Protein AF-A0A5F5PHX5-F1 (afdb_monomer_lite)

pLDDT: mean 81.17, std 20.44, range [27.95, 98.38]

InterPro domains:
  IPR001357 BRCT domain [PS50172] (18-114)
  IPR001726 DNA nucleotidylexotransferase (TdT) / DNA-directed DNA/RNA polymerase mu [PIRSF000817] (4-370)
  IPR001726 DNA nucleotidylexotransferase (TdT) / DNA-directed DNA/RNA polymerase mu [PR00871] (39-55)
  IPR001726 DNA nucleotidylexotransferase (TdT) / DNA-directed DNA/RNA polymerase mu [PR00871] (96-111)
  IPR001726 DNA nucleotidylexotransferase (TdT) / DNA-directed DNA/RNA polymerase mu [PR00871] (152-167)
  IPR001726 DNA nucleotidylexotransferase (TdT) / DNA-directed DNA/RNA polymerase mu [PR00871] (175-187)
  IPR001726 DNA nucleotidylexotransferase (TdT) / DNA-directed DNA/RNA polymerase mu [PR00871] (304-315)
  IPR002054 DNA-directed DNA polymerase X [SM00483] (146-369)
  IPR010996 Crossover junction endonuclease MUS81-like, HHH domain [PF14716] (148-217)
  IPR022312 DNA polymerase family X [PR00869] (292-301)
  IPR022312 DNA polymerase family X [PR00869] (308-321)
  IPR022312 DNA polymerase family X [PR00869] (350-368)
  IPR022312 DNA polymerase family X [PTHR11276] (12-234)
  IPR027249 DNA-directed DNA/RNA polymerase mu [PIRSF501176] (1-370)
  IPR027421 DNA polymerase lambda lyase domain superfamily [G3DSA:1.10.150.110] (133-226)
  IPR027421 DNA polymerase lambda lyase domain superfamily [SSF47802] (133-224)
  IPR029398 DNA polymerase beta, thumb domain [PF14791] (306-369)
  IPR036420 BRCT domain superfamily [G3DSA:3.40.50.10190] (16-120)
  IPR036420 BRCT domain superfamily [SSF52113] (27-117)
  IPR037160 DNA polymerase, thumb domain superfamily [G3DSA:3.30.210.10] (301-370)

Structure (mmCIF, N/CA/C/O backbone):
data_AF-A0A5F5PHX5-F1
#
_entry.id   AF-A0A5F5PHX5-F1
#
loop_
_atom_site.group_PDB
_atom_site.id
_atom_site.type_symbol
_atom_site.label_atom_id
_atom_site.label_alt_id
_atom_site.label_comp_id
_atom_site.label_asym_id
_atom_site.label_entity_id
_atom_site.label_seq_id
_atom_site.pdbx_PDB_ins_code
_atom_site.Cartn_x
_atom_site.Cartn_y
_atom_site.Cartn_z
_atom_site.occupancy
_atom_site.B_iso_or_equiv
_atom_site.auth_seq_id
_atom_site.auth_comp_id
_atom_site.auth_asym_id
_atom_site.auth_atom_id
_atom_site.pdbx_PDB_model_num
ATOM 1 N N . MET A 1 1 ? 40.121 -79.535 -28.440 1.00 42.12 1 MET A N 1
ATOM 2 C CA . MET A 1 1 ? 39.320 -79.899 -29.629 1.00 42.12 1 MET A CA 1
ATOM 3 C C . MET A 1 1 ? 37.910 -79.348 -29.476 1.00 42.12 1 MET A C 1
ATOM 5 O O . MET A 1 1 ? 37.459 -79.239 -28.346 1.00 42.12 1 MET A O 1
ATOM 9 N N . LEU A 1 2 ? 37.266 -79.055 -30.612 1.00 30.52 2 LEU A N 1
ATOM 10 C CA . LEU A 1 2 ? 35.955 -78.417 -30.843 1.00 30.52 2 LEU A CA 1
ATOM 11 C C . LEU A 1 2 ? 35.953 -76.877 -30.977 1.00 30.52 2 LEU A C 1
ATOM 13 O O . LEU A 1 2 ? 36.715 -76.191 -30.300 1.00 30.52 2 LEU A O 1
ATOM 17 N N . PRO A 1 3 ? 35.188 -76.342 -31.955 1.00 33.78 3 PRO A N 1
ATOM 18 C CA . PRO A 1 3 ? 35.715 -75.373 -32.914 1.00 33.78 3 PRO A CA 1
ATOM 19 C C . PRO A 1 3 ? 34.983 -74.022 -32.924 1.00 33.78 3 PRO A C 1
ATOM 21 O O . PRO A 1 3 ? 33.824 -73.889 -32.534 1.00 33.78 3 PRO A O 1
ATOM 24 N N . LYS A 1 4 ? 35.672 -73.009 -33.467 1.00 37.22 4 LYS A N 1
ATOM 25 C CA . LYS A 1 4 ? 35.138 -71.676 -33.782 1.00 37.22 4 LYS A CA 1
ATOM 26 C C . LYS A 1 4 ? 33.958 -71.775 -34.755 1.00 37.22 4 LYS A C 1
ATOM 28 O O . LYS A 1 4 ? 34.126 -72.240 -35.882 1.00 37.22 4 LYS A O 1
ATOM 33 N N . ARG A 1 5 ? 32.791 -71.250 -34.364 1.00 33.22 5 ARG A N 1
ATOM 34 C CA . ARG A 1 5 ? 31.640 -71.065 -35.260 1.00 33.22 5 ARG A CA 1
ATOM 35 C C . ARG A 1 5 ? 31.505 -69.594 -35.664 1.00 33.22 5 ARG A C 1
ATOM 37 O O . ARG A 1 5 ? 31.263 -68.706 -34.854 1.00 33.22 5 ARG A O 1
ATOM 44 N N . ARG A 1 6 ? 31.731 -69.384 -36.959 1.00 32.09 6 ARG A N 1
ATOM 45 C CA . ARG A 1 6 ? 31.671 -68.147 -37.742 1.00 32.09 6 ARG A CA 1
ATOM 46 C C . ARG A 1 6 ? 30.236 -67.604 -37.745 1.00 32.09 6 ARG A C 1
ATOM 48 O O . ARG A 1 6 ? 29.316 -68.324 -38.120 1.00 32.09 6 ARG A O 1
ATOM 55 N N . ARG A 1 7 ? 30.048 -66.346 -37.332 1.00 31.72 7 ARG A N 1
ATOM 56 C CA . ARG A 1 7 ? 28.751 -65.653 -37.383 1.00 31.72 7 ARG A CA 1
ATOM 57 C C . ARG A 1 7 ? 28.445 -65.276 -38.835 1.00 31.72 7 ARG A C 1
ATOM 59 O O . ARG A 1 7 ? 29.175 -64.502 -39.451 1.00 31.72 7 ARG A O 1
ATOM 66 N N . THR A 1 8 ? 27.399 -65.877 -39.380 1.00 30.42 8 THR A N 1
ATOM 67 C CA . THR A 1 8 ? 26.829 -65.616 -40.703 1.00 30.42 8 THR A CA 1
ATOM 68 C C . THR A 1 8 ? 26.157 -64.241 -40.732 1.00 30.42 8 THR A C 1
ATOM 70 O O . THR A 1 8 ? 25.421 -63.882 -39.815 1.00 30.42 8 THR A O 1
ATOM 73 N N . ARG A 1 9 ? 26.427 -63.471 -41.795 1.00 34.34 9 ARG A N 1
ATOM 74 C CA . ARG A 1 9 ? 25.714 -62.234 -42.145 1.00 34.34 9 ARG A CA 1
ATOM 75 C C . ARG A 1 9 ? 24.235 -62.554 -42.370 1.00 34.34 9 ARG A C 1
ATOM 77 O O . ARG A 1 9 ? 23.923 -63.352 -43.248 1.00 34.34 9 ARG A O 1
ATOM 84 N N . VAL A 1 10 ? 23.353 -61.901 -41.620 1.00 32.69 10 VAL A N 1
ATOM 85 C CA . VAL A 1 10 ? 21.929 -61.788 -41.954 1.00 32.69 10 VAL A CA 1
ATOM 86 C C . VAL A 1 10 ? 21.740 -60.434 -42.627 1.00 32.69 10 VAL A C 1
ATOM 88 O O . VAL A 1 10 ? 22.216 -59.417 -42.123 1.00 32.69 10 VAL A O 1
ATOM 91 N N . GLY A 1 11 ? 21.154 -60.472 -43.823 1.00 27.95 11 GLY A N 1
ATOM 92 C CA . GLY A 1 11 ? 20.999 -59.337 -44.719 1.00 27.95 11 GLY A CA 1
ATOM 93 C C . GLY A 1 11 ? 20.036 -58.273 -44.202 1.00 27.95 11 GLY A C 1
ATOM 94 O O . GLY A 1 11 ? 19.133 -58.536 -43.410 1.00 27.95 11 GLY A O 1
ATOM 95 N N . SER A 1 12 ? 20.275 -57.058 -44.685 1.00 34.59 12 SER A N 1
ATOM 96 C CA . SER A 1 12 ? 19.456 -55.870 -44.487 1.00 34.59 12 SER A CA 1
ATOM 97 C C . SER A 1 12 ? 18.009 -56.091 -44.944 1.00 34.59 12 SER A C 1
ATOM 99 O O . SER A 1 12 ? 17.803 -56.497 -46.090 1.00 34.59 12 SER A O 1
ATOM 101 N N . PRO A 1 13 ? 16.997 -55.742 -44.133 1.00 34.84 13 PRO A N 1
ATOM 102 C CA . PRO A 1 13 ? 15.680 -55.415 -44.651 1.00 34.84 13 PRO A CA 1
ATOM 103 C C . PRO A 1 13 ? 15.756 -54.034 -45.306 1.00 34.84 13 PRO A C 1
ATOM 105 O O . PRO A 1 13 ? 16.295 -53.089 -44.726 1.00 34.84 13 PRO A O 1
ATOM 108 N N . GLY A 1 14 ? 15.274 -53.965 -46.545 1.00 28.02 14 GLY A N 1
ATOM 109 C CA . GLY A 1 14 ? 15.340 -52.806 -47.422 1.00 28.02 14 GLY A CA 1
ATOM 110 C C . GLY A 1 14 ? 14.810 -51.518 -46.801 1.00 28.02 14 GLY A C 1
ATOM 111 O O . GLY A 1 14 ? 13.874 -51.513 -46.002 1.00 28.02 14 GLY A O 1
ATOM 112 N N . ALA A 1 15 ? 15.439 -50.419 -47.215 1.00 32.72 15 ALA A N 1
ATOM 113 C CA . ALA A 1 15 ? 15.002 -49.065 -46.943 1.00 32.72 15 ALA A CA 1
ATOM 114 C C . ALA A 1 15 ? 13.547 -48.886 -47.400 1.00 32.72 15 ALA A C 1
ATOM 116 O O . ALA A 1 15 ? 13.258 -48.842 -48.596 1.00 32.72 15 ALA A O 1
ATOM 117 N N . ALA A 1 16 ? 12.634 -48.785 -46.436 1.00 30.30 16 ALA A N 1
ATOM 118 C CA . ALA A 1 16 ? 11.324 -48.214 -46.682 1.00 30.30 16 ALA A CA 1
ATOM 119 C C . ALA A 1 16 ? 11.521 -46.728 -47.008 1.00 30.30 16 ALA A C 1
ATOM 121 O O . ALA A 1 16 ? 12.178 -46.005 -46.255 1.00 30.30 16 ALA A O 1
ATOM 122 N N . ALA A 1 17 ? 10.988 -46.294 -48.149 1.00 32.41 17 ALA A N 1
ATOM 123 C CA . ALA A 1 17 ? 10.951 -44.891 -48.541 1.00 32.41 17 ALA A CA 1
ATOM 124 C C . ALA A 1 17 ? 10.352 -44.040 -47.401 1.00 32.41 17 ALA A C 1
ATOM 126 O O . ALA A 1 17 ? 9.389 -44.481 -46.765 1.00 32.41 17 ALA A O 1
ATOM 127 N N . PRO A 1 18 ? 10.896 -42.844 -47.109 1.00 38.69 18 PRO A N 1
ATOM 128 C CA . PRO A 1 18 ? 10.406 -42.031 -46.008 1.00 38.69 18 PRO A CA 1
ATOM 129 C C . PRO A 1 18 ? 8.974 -41.588 -46.319 1.00 38.69 18 PRO A C 1
ATOM 131 O O . PRO A 1 18 ? 8.733 -40.835 -47.262 1.00 38.69 18 PRO A O 1
ATOM 134 N N . SER A 1 19 ? 8.017 -42.076 -45.527 1.00 44.59 19 SER A N 1
ATOM 135 C CA . SER A 1 19 ? 6.652 -41.556 -45.520 1.00 44.59 19 SER A CA 1
ATOM 136 C C . SER A 1 19 ? 6.725 -40.043 -45.335 1.00 44.59 19 SER A C 1
ATOM 138 O O . SER A 1 19 ? 7.364 -39.585 -44.383 1.00 44.59 19 SER A O 1
ATOM 140 N N . ALA A 1 20 ? 6.107 -39.281 -46.238 1.00 50.78 20 ALA A N 1
ATOM 141 C CA . ALA A 1 20 ? 6.042 -37.828 -46.148 1.00 50.78 20 ALA A CA 1
ATOM 142 C C . ALA A 1 20 ? 5.651 -37.418 -44.718 1.00 50.78 20 ALA A C 1
ATOM 144 O O . ALA A 1 20 ? 4.630 -37.872 -44.197 1.00 50.78 20 ALA A O 1
ATOM 145 N N . ALA A 1 21 ? 6.507 -36.634 -44.055 1.00 59.66 21 ALA A N 1
ATOM 146 C CA . ALA A 1 21 ? 6.277 -36.229 -42.676 1.00 59.66 21 ALA A CA 1
ATOM 147 C C . ALA A 1 21 ? 4.917 -35.533 -42.570 1.00 59.66 21 ALA A C 1
ATOM 149 O O . ALA A 1 21 ? 4.608 -34.630 -43.349 1.00 59.66 21 ALA A O 1
ATOM 150 N N . ARG A 1 22 ? 4.112 -35.942 -41.587 1.00 73.44 22 ARG A N 1
ATOM 151 C CA . ARG A 1 22 ? 2.728 -35.479 -41.417 1.00 73.44 22 ARG A CA 1
ATOM 152 C C . ARG A 1 22 ? 2.651 -33.984 -41.067 1.00 73.44 22 ARG A C 1
ATOM 154 O O . ARG A 1 22 ? 1.596 -33.375 -41.208 1.00 73.44 22 ARG A O 1
ATOM 161 N N . PHE A 1 23 ? 3.776 -33.397 -40.649 1.00 81.75 23 PHE A N 1
ATOM 162 C CA . PHE A 1 23 ? 3.914 -32.004 -40.226 1.00 81.75 23 PHE A CA 1
ATOM 163 C C . PHE A 1 23 ? 5.114 -31.336 -40.933 1.00 81.75 23 PHE A C 1
ATOM 165 O O . PHE A 1 23 ? 6.205 -31.275 -40.366 1.00 81.75 23 PHE A O 1
ATOM 172 N N . PRO A 1 24 ? 4.959 -30.837 -42.175 1.00 71.62 24 PRO A N 1
ATOM 173 C CA . PRO A 1 24 ? 6.076 -30.302 -42.964 1.00 71.62 24 PRO A CA 1
ATOM 174 C C . PRO A 1 24 ? 6.690 -29.018 -42.381 1.00 71.62 24 PRO A C 1
ATOM 176 O O . PRO A 1 24 ? 7.855 -28.736 -42.644 1.00 71.62 24 PRO A O 1
ATOM 179 N N . GLY A 1 25 ? 5.941 -28.271 -41.561 1.00 77.81 25 GLY A N 1
ATOM 180 C CA . GLY A 1 25 ? 6.412 -27.053 -40.889 1.00 77.81 25 GLY A CA 1
ATOM 181 C C . GLY A 1 25 ? 7.208 -27.281 -39.597 1.00 77.81 25 GLY A C 1
ATOM 182 O O . GLY A 1 25 ? 7.622 -26.309 -38.975 1.00 77.81 25 GLY A O 1
ATOM 183 N N . VAL A 1 26 ? 7.405 -28.536 -39.168 1.00 84.88 26 VAL A N 1
ATOM 184 C CA . VAL A 1 26 ? 8.097 -28.868 -37.912 1.00 84.88 26 VAL A CA 1
ATOM 185 C C . VAL A 1 26 ? 9.157 -29.937 -38.160 1.00 84.88 26 VAL A C 1
ATOM 187 O O . VAL A 1 26 ? 8.867 -31.125 -38.289 1.00 84.88 26 VAL A O 1
ATOM 190 N N . ALA A 1 27 ? 10.409 -29.497 -38.190 1.00 88.75 27 ALA A N 1
ATOM 191 C CA . ALA A 1 27 ? 11.599 -30.339 -38.195 1.00 88.75 27 ALA A CA 1
ATOM 192 C C . ALA A 1 27 ? 12.327 -30.236 -36.847 1.00 88.75 27 ALA A C 1
ATOM 194 O O . ALA A 1 27 ? 12.819 -29.161 -36.481 1.00 88.75 27 ALA A O 1
ATOM 195 N N . ILE A 1 28 ? 12.370 -31.358 -36.126 1.00 91.38 28 ILE A N 1
ATOM 196 C CA . ILE A 1 28 ? 12.909 -31.469 -34.769 1.00 91.38 28 ILE A CA 1
ATOM 197 C C . ILE A 1 28 ? 14.362 -31.938 -34.823 1.00 91.38 28 ILE A C 1
ATOM 199 O O . ILE A 1 28 ? 14.676 -32.934 -35.473 1.00 91.38 28 ILE A O 1
ATOM 203 N N . TYR A 1 29 ? 15.233 -31.278 -34.070 1.00 91.00 29 TYR A N 1
ATOM 204 C CA . TYR A 1 29 ? 16.565 -31.769 -33.744 1.00 91.00 29 TYR A CA 1
ATOM 205 C C . TYR A 1 29 ? 16.671 -32.004 -32.234 1.00 91.00 29 TYR A C 1
ATOM 207 O O . TYR A 1 29 ? 16.453 -31.092 -31.438 1.00 91.00 29 TYR A O 1
ATOM 215 N N . LEU A 1 30 ? 17.005 -33.232 -31.837 1.00 89.69 30 LEU A N 1
ATOM 216 C CA . LEU A 1 30 ? 17.197 -33.614 -30.435 1.00 89.69 30 LEU A CA 1
ATOM 217 C C . LEU A 1 30 ? 18.668 -33.421 -30.054 1.00 89.69 30 LEU A C 1
ATOM 219 O O . LEU A 1 30 ? 19.534 -34.182 -30.500 1.00 89.69 30 LEU A O 1
ATOM 223 N N . ALA A 1 31 ? 18.959 -32.400 -29.248 1.00 85.00 31 ALA A N 1
ATOM 224 C CA . ALA A 1 31 ? 20.324 -32.081 -28.855 1.00 85.00 31 ALA A CA 1
ATOM 225 C C . ALA A 1 31 ? 20.830 -33.053 -27.773 1.00 85.00 31 ALA A C 1
ATOM 227 O O . ALA A 1 31 ? 20.195 -33.271 -26.744 1.00 85.00 31 ALA A O 1
ATOM 228 N N . GLU A 1 32 ? 22.024 -33.611 -27.985 1.00 77.31 32 GLU A N 1
ATOM 229 C CA . GLU A 1 32 ? 22.631 -34.600 -27.087 1.00 77.31 32 GLU A CA 1
ATOM 230 C C . GLU A 1 32 ? 23.384 -34.101 -25.824 1.00 77.31 32 GLU A C 1
ATOM 232 O O . GLU A 1 32 ? 23.849 -34.996 -25.118 1.00 77.31 32 GLU A O 1
ATOM 237 N N . PRO A 1 33 ? 23.539 -32.799 -25.461 1.00 66.62 33 PRO A N 1
ATOM 238 C CA . PRO A 1 33 ? 24.447 -32.395 -24.372 1.00 66.62 33 PRO A CA 1
ATOM 239 C C . PRO A 1 33 ? 24.282 -33.175 -23.059 1.00 66.62 33 PRO A C 1
ATOM 241 O O . PRO A 1 33 ? 25.279 -33.510 -22.425 1.00 66.62 33 PRO A O 1
ATOM 244 N N . ARG A 1 34 ? 23.036 -33.499 -22.679 1.00 70.50 34 ARG A N 1
ATOM 245 C CA . ARG A 1 34 ? 22.700 -34.261 -21.459 1.00 70.50 34 ARG A CA 1
ATOM 246 C C . ARG A 1 34 ? 21.708 -35.418 -21.681 1.00 70.50 34 ARG A C 1
ATOM 248 O O . ARG A 1 34 ? 21.492 -36.220 -20.782 1.00 70.50 34 ARG A O 1
ATOM 255 N N . MET A 1 35 ? 21.159 -35.558 -22.893 1.00 77.19 35 MET A N 1
ATOM 256 C CA . MET A 1 35 ? 20.148 -36.568 -23.248 1.00 77.19 35 MET A CA 1
ATOM 257 C C . MET A 1 35 ? 20.749 -37.977 -23.432 1.00 77.19 35 MET A C 1
ATOM 259 O O . MET A 1 35 ? 20.136 -38.972 -23.060 1.00 77.19 35 MET A O 1
ATOM 263 N N . GLY A 1 36 ? 21.969 -38.095 -23.973 1.00 78.69 36 GLY A N 1
ATOM 264 C CA . GLY A 1 36 ? 22.629 -39.385 -24.232 1.00 78.69 36 GLY A CA 1
ATOM 265 C C . GLY A 1 36 ? 22.048 -40.184 -25.419 1.00 78.69 36 GLY A C 1
ATOM 266 O O . GLY A 1 36 ? 20.862 -40.114 -25.746 1.00 78.69 36 GLY A O 1
ATOM 267 N N . ARG A 1 37 ? 22.892 -40.993 -26.085 1.00 82.50 37 ARG A N 1
ATOM 268 C CA . ARG A 1 37 ? 22.560 -41.666 -27.366 1.00 82.50 37 ARG A CA 1
ATOM 269 C C . ARG A 1 37 ? 21.350 -42.603 -27.290 1.00 82.50 37 ARG A C 1
ATOM 271 O O . ARG A 1 37 ? 20.527 -42.619 -28.203 1.00 82.50 37 ARG A O 1
ATOM 278 N N . SER A 1 38 ? 21.230 -43.381 -26.212 1.00 86.56 38 SER A N 1
ATOM 279 C CA . SER A 1 38 ? 20.128 -44.338 -26.031 1.00 86.56 38 SER A CA 1
ATOM 280 C C . SER A 1 38 ? 18.774 -43.636 -25.916 1.00 86.56 38 SER A C 1
ATOM 282 O O . SER A 1 38 ? 17.798 -44.072 -26.530 1.00 86.56 38 SER A O 1
ATOM 284 N N . ARG A 1 39 ? 18.720 -42.525 -25.170 1.00 88.31 39 ARG A N 1
ATOM 285 C CA . ARG A 1 39 ? 17.501 -41.734 -24.990 1.00 88.31 39 ARG A CA 1
ATOM 286 C C . ARG A 1 39 ? 17.146 -40.963 -26.252 1.00 88.31 39 ARG A C 1
ATOM 288 O O . ARG A 1 39 ? 15.987 -41.012 -26.652 1.00 88.31 39 ARG A O 1
ATOM 295 N N . ARG A 1 40 ? 18.128 -40.366 -26.943 1.00 89.12 40 ARG A N 1
ATOM 296 C CA . ARG A 1 40 ? 17.891 -39.755 -28.260 1.00 89.12 40 ARG A CA 1
ATOM 297 C C . ARG A 1 40 ? 17.267 -40.763 -29.222 1.00 89.12 40 ARG A C 1
ATOM 299 O O . ARG A 1 40 ? 16.225 -40.481 -29.794 1.00 89.12 40 ARG A O 1
ATOM 306 N N . ALA A 1 41 ? 17.833 -41.966 -29.336 1.00 88.00 41 ALA A N 1
ATOM 307 C CA . ALA A 1 41 ? 17.296 -42.998 -30.224 1.00 88.00 41 ALA A CA 1
ATOM 308 C C . ALA A 1 41 ? 15.858 -43.417 -29.863 1.00 88.00 41 ALA A C 1
ATOM 310 O O . ALA A 1 41 ? 15.054 -43.695 -30.754 1.00 88.00 41 ALA A O 1
ATOM 311 N N . PHE A 1 42 ? 15.521 -43.467 -28.571 1.00 91.38 42 PHE A N 1
ATOM 312 C CA . PHE A 1 42 ? 14.153 -43.725 -28.118 1.00 91.38 42 PHE A CA 1
ATOM 313 C C . PHE A 1 42 ? 13.192 -42.602 -28.533 1.00 91.38 42 PHE A C 1
ATOM 315 O O . PHE A 1 42 ? 12.168 -42.884 -29.155 1.00 91.38 42 PHE A O 1
ATOM 322 N N . LEU A 1 43 ? 13.541 -41.345 -28.247 1.00 91.88 43 LEU A N 1
ATOM 323 C CA . LEU A 1 43 ? 12.718 -40.179 -28.574 1.00 91.88 43 LEU A CA 1
ATOM 324 C C . LEU A 1 43 ? 12.561 -40.005 -30.092 1.00 91.88 43 LEU A C 1
ATOM 326 O O . LEU A 1 43 ? 11.455 -39.758 -30.563 1.00 91.88 43 LEU A O 1
ATOM 330 N N . THR A 1 44 ? 13.621 -40.237 -30.872 1.00 91.50 44 THR A N 1
ATOM 331 C CA . THR A 1 44 ? 13.558 -40.247 -32.339 1.00 91.50 44 THR A CA 1
ATOM 332 C C . THR A 1 44 ? 12.550 -41.280 -32.840 1.00 91.50 44 THR A C 1
ATOM 334 O O . THR A 1 44 ? 11.674 -40.938 -33.630 1.00 91.50 44 THR A O 1
ATOM 337 N N . ARG A 1 45 ? 12.605 -42.531 -32.355 1.00 91.38 45 ARG A N 1
ATOM 338 C CA . ARG A 1 45 ? 11.627 -43.565 -32.745 1.00 91.38 45 ARG A CA 1
ATOM 339 C C . ARG A 1 45 ? 10.199 -43.183 -32.355 1.00 91.38 45 ARG A C 1
ATOM 341 O O . ARG A 1 45 ? 9.284 -43.410 -33.142 1.00 91.38 45 ARG A O 1
ATOM 348 N N . LEU A 1 46 ? 10.014 -42.591 -31.174 1.00 92.31 46 LEU A N 1
ATOM 349 C CA . LEU A 1 46 ? 8.707 -42.133 -30.705 1.00 92.31 46 LEU A CA 1
ATOM 350 C C . LEU A 1 46 ? 8.130 -41.050 -31.629 1.00 92.31 46 LEU A C 1
ATOM 352 O O . LEU A 1 46 ? 7.018 -41.208 -32.129 1.00 92.31 46 LEU A O 1
ATOM 356 N N . ALA A 1 47 ? 8.900 -40.006 -31.926 1.00 89.94 47 ALA A N 1
ATOM 357 C CA . ALA A 1 47 ? 8.485 -38.922 -32.813 1.00 89.94 47 ALA A CA 1
ATOM 358 C C . ALA A 1 47 ? 8.194 -39.404 -34.242 1.00 89.94 47 ALA A C 1
ATOM 360 O O . ALA A 1 47 ? 7.148 -39.066 -34.800 1.00 89.94 47 ALA A O 1
ATOM 361 N N . LEU A 1 48 ? 9.055 -40.261 -34.801 1.00 90.12 48 LEU A N 1
ATOM 362 C CA . LEU A 1 48 ? 8.836 -40.870 -36.116 1.00 90.12 48 LEU A CA 1
ATOM 363 C C . LEU A 1 48 ? 7.547 -41.703 -36.148 1.00 90.12 48 LEU A C 1
ATOM 365 O O . LEU A 1 48 ? 6.764 -41.578 -37.086 1.00 90.12 48 LEU A O 1
ATOM 369 N N . SER A 1 49 ? 7.267 -42.488 -35.099 1.00 88.12 49 SER A N 1
ATOM 370 C CA . SER A 1 49 ? 6.026 -43.278 -35.006 1.00 88.12 49 SER A CA 1
ATOM 371 C C . SER A 1 49 ? 4.756 -42.417 -34.961 1.00 88.12 49 SER A C 1
ATOM 373 O O . SER A 1 49 ? 3.680 -42.873 -35.342 1.00 88.12 49 SER A O 1
ATOM 375 N N . LYS A 1 50 ? 4.881 -41.158 -34.524 1.00 87.50 50 LYS A N 1
ATOM 376 C CA . LYS A 1 50 ? 3.802 -40.163 -34.469 1.00 87.50 50 LYS A CA 1
ATOM 377 C C . LYS A 1 50 ? 3.763 -39.249 -35.704 1.00 87.50 50 LYS A C 1
ATOM 379 O O . LYS A 1 50 ? 2.926 -38.355 -35.769 1.00 87.50 50 LYS A O 1
ATOM 384 N N . GLY A 1 51 ? 4.626 -39.485 -36.696 1.00 84.31 51 GLY A N 1
ATOM 385 C CA . GLY A 1 51 ? 4.644 -38.761 -37.970 1.00 84.31 51 GLY A CA 1
ATOM 386 C C . GLY A 1 51 ? 5.406 -37.431 -37.956 1.00 84.31 51 GLY A C 1
ATOM 387 O O . GLY A 1 51 ? 5.260 -36.647 -38.896 1.00 84.31 51 GLY A O 1
ATOM 388 N N . PHE A 1 52 ? 6.210 -37.164 -36.923 1.00 87.94 52 PHE A N 1
ATOM 389 C CA . PHE A 1 52 ? 7.076 -35.983 -36.856 1.00 87.94 52 PHE A CA 1
ATOM 390 C C . PHE A 1 52 ? 8.356 -36.187 -37.672 1.00 87.94 52 PHE A C 1
ATOM 392 O O . PHE A 1 52 ? 8.899 -37.291 -37.734 1.00 87.94 52 PHE A O 1
ATOM 399 N N . ARG A 1 53 ? 8.883 -35.102 -38.252 1.00 89.19 53 ARG A N 1
ATOM 400 C CA . ARG A 1 53 ? 10.194 -35.095 -38.910 1.00 89.19 53 ARG A CA 1
ATOM 401 C C . ARG A 1 53 ? 11.281 -34.854 -37.866 1.00 89.19 53 ARG A C 1
ATOM 403 O O . ARG A 1 53 ? 11.323 -33.784 -37.262 1.00 89.19 53 ARG A O 1
ATOM 410 N N . VAL A 1 54 ? 12.171 -35.826 -37.678 1.00 89.31 54 VAL A N 1
ATOM 411 C CA . VAL A 1 54 ? 13.349 -35.696 -36.807 1.00 89.31 54 VAL A CA 1
ATOM 412 C C . VAL A 1 54 ? 14.606 -35.738 -37.666 1.00 89.31 54 VAL A C 1
ATOM 414 O O . VAL A 1 54 ? 14.754 -36.637 -38.489 1.00 89.31 54 VAL A O 1
ATOM 417 N N . LEU A 1 55 ? 15.487 -34.756 -37.497 1.00 88.38 55 LEU A N 1
ATOM 418 C CA . LEU A 1 55 ? 16.743 -34.638 -38.233 1.00 88.38 55 LEU A CA 1
ATOM 419 C C . LEU A 1 55 ? 17.900 -35.194 -37.394 1.00 88.38 55 LEU A C 1
ATOM 421 O O . LEU A 1 55 ? 18.064 -34.833 -36.229 1.00 88.38 55 LEU A O 1
ATOM 425 N N . ASP A 1 56 ? 18.724 -36.050 -38.000 1.00 82.69 56 ASP A N 1
ATOM 426 C CA . ASP A 1 56 ? 19.879 -36.666 -37.327 1.00 82.69 56 ASP A CA 1
ATOM 427 C C . ASP A 1 56 ? 21.056 -35.698 -37.144 1.00 82.69 56 ASP A C 1
ATOM 429 O O . ASP A 1 56 ? 21.877 -35.875 -36.236 1.00 82.69 56 ASP A O 1
ATOM 433 N N . ALA A 1 57 ? 21.121 -34.667 -37.991 1.00 83.88 57 ALA A N 1
ATOM 434 C CA . ALA A 1 57 ? 22.130 -33.619 -37.981 1.00 83.88 57 ALA A CA 1
ATOM 435 C C . ALA A 1 57 ? 21.479 -32.234 -37.892 1.00 83.88 57 ALA A C 1
ATOM 437 O O . ALA A 1 57 ? 20.412 -31.985 -38.457 1.00 83.88 57 ALA A O 1
ATOM 438 N N . TYR A 1 58 ? 22.157 -31.321 -37.196 1.00 83.12 58 TYR A N 1
ATOM 439 C CA . TYR A 1 58 ? 21.753 -29.922 -37.136 1.00 83.12 58 TYR A CA 1
ATOM 440 C C . TYR A 1 58 ? 21.977 -29.269 -38.506 1.00 83.12 58 TYR A C 1
ATOM 442 O O . TYR A 1 58 ? 23.099 -29.276 -39.013 1.00 83.12 58 TYR A O 1
ATOM 450 N N . SER A 1 59 ? 20.914 -28.740 -39.105 1.00 82.19 59 SER A N 1
ATOM 451 C CA . SER A 1 59 ? 20.912 -28.163 -40.453 1.00 82.19 59 SER A CA 1
ATOM 452 C C . SER A 1 59 ? 19.953 -26.963 -40.531 1.00 82.19 59 SER A C 1
ATOM 454 O O . SER A 1 59 ? 19.138 -26.793 -39.623 1.00 82.19 59 SER A O 1
ATOM 456 N N . PRO A 1 60 ? 20.002 -26.145 -41.601 1.00 78.62 60 PRO A N 1
ATOM 457 C CA . PRO A 1 60 ? 19.106 -24.993 -41.773 1.00 78.62 60 PRO A CA 1
ATOM 458 C C . PRO A 1 60 ? 17.615 -25.350 -41.845 1.00 78.62 60 PRO A C 1
ATOM 460 O O . PRO A 1 60 ? 16.766 -24.480 -41.695 1.00 78.62 60 PRO A O 1
ATOM 463 N N . GLU A 1 61 ? 17.286 -26.623 -42.072 1.00 80.62 61 GLU A N 1
ATOM 464 C CA . GLU A 1 61 ? 15.907 -27.114 -42.079 1.00 80.62 61 GLU A CA 1
ATOM 465 C C . GLU A 1 61 ? 15.332 -27.289 -40.669 1.00 80.62 61 GLU A C 1
ATOM 467 O O . GLU A 1 61 ? 14.125 -27.465 -40.522 1.00 80.62 61 GLU A O 1
ATOM 472 N N . VAL A 1 62 ? 16.175 -27.282 -39.629 1.00 86.31 62 VAL A N 1
ATOM 473 C CA . VAL A 1 62 ? 15.740 -27.433 -38.238 1.00 86.31 62 VAL A CA 1
ATOM 474 C C . VAL A 1 62 ? 14.917 -26.217 -37.838 1.00 86.31 62 VAL A C 1
ATOM 476 O O . VAL A 1 62 ? 15.360 -25.080 -37.942 1.00 86.31 62 VAL A O 1
ATOM 479 N N . THR A 1 63 ? 13.728 -26.476 -37.304 1.00 86.25 63 THR A N 1
ATOM 480 C CA . THR A 1 63 ? 12.814 -25.434 -36.802 1.00 86.25 63 THR A CA 1
ATOM 481 C C . THR A 1 63 ? 12.714 -25.463 -35.280 1.00 86.25 63 THR A C 1
ATOM 483 O O . THR A 1 63 ? 12.517 -24.424 -34.660 1.00 86.25 63 THR A O 1
ATOM 486 N N . HIS A 1 64 ? 12.865 -26.648 -34.677 1.00 90.00 64 HIS A N 1
ATOM 487 C CA . HIS A 1 64 ? 12.719 -26.882 -33.244 1.00 90.00 64 HIS A CA 1
ATOM 488 C C . HIS A 1 64 ? 13.929 -27.678 -32.756 1.00 90.00 64 HIS A C 1
ATOM 490 O O . HIS A 1 64 ? 14.156 -28.808 -33.191 1.00 90.00 64 HIS A O 1
ATOM 496 N N . VAL A 1 65 ? 14.712 -27.099 -31.853 1.00 90.88 65 VAL A N 1
ATOM 497 C CA . VAL A 1 65 ? 15.785 -27.795 -31.145 1.00 90.88 65 VAL A CA 1
ATOM 498 C C . VAL A 1 65 ? 15.273 -28.123 -29.757 1.00 90.88 65 VAL A C 1
ATOM 500 O O . VAL A 1 65 ? 14.982 -27.222 -28.980 1.00 90.88 65 VAL A O 1
ATOM 503 N N . VAL A 1 66 ? 15.177 -29.409 -29.443 1.00 90.75 66 VAL A N 1
ATOM 504 C CA . VAL A 1 66 ? 14.718 -29.877 -28.136 1.00 90.75 66 VAL A CA 1
ATOM 505 C C . VAL A 1 66 ? 15.923 -30.336 -27.330 1.00 90.75 66 VAL A C 1
ATOM 507 O O . VAL A 1 66 ? 16.697 -31.189 -27.779 1.00 90.75 66 VAL A O 1
ATOM 510 N N . MET A 1 67 ? 16.068 -29.769 -26.139 1.00 90.44 67 MET A N 1
ATOM 511 C CA . MET A 1 67 ? 17.087 -30.130 -25.163 1.00 90.44 67 MET A CA 1
ATOM 512 C C . MET A 1 67 ? 16.422 -30.647 -23.891 1.00 90.44 67 MET A C 1
ATOM 514 O O . MET A 1 67 ? 15.251 -30.396 -23.634 1.00 90.44 67 MET A O 1
ATOM 518 N N . GLU A 1 68 ? 17.169 -31.393 -23.091 1.00 88.44 68 GLU A N 1
ATOM 519 C CA . GLU A 1 68 ? 16.681 -31.950 -21.836 1.00 88.44 68 GLU A CA 1
ATOM 520 C C . GLU A 1 68 ? 17.655 -31.609 -20.716 1.00 88.44 68 GLU A C 1
ATOM 522 O O . GLU A 1 68 ? 18.870 -31.688 -20.919 1.00 88.44 68 GLU A O 1
ATOM 527 N N . GLN A 1 69 ? 17.123 -31.237 -19.544 1.00 81.62 69 GLN A N 1
ATOM 528 C CA . GLN A 1 69 ? 17.917 -30.902 -18.352 1.00 81.62 69 GLN A CA 1
ATOM 529 C C . GLN A 1 69 ? 19.004 -29.848 -18.628 1.00 81.62 69 GLN A C 1
ATOM 531 O O . GLN A 1 69 ? 20.071 -29.869 -18.020 1.00 81.62 69 GLN A O 1
ATOM 536 N N . THR A 1 70 ? 18.757 -28.959 -19.587 1.00 83.06 70 THR A N 1
ATOM 537 C CA . THR A 1 70 ? 19.713 -27.950 -20.048 1.00 83.06 70 THR A CA 1
ATOM 538 C C . THR A 1 70 ? 19.202 -26.583 -19.613 1.00 83.06 70 THR A C 1
ATOM 540 O O . THR A 1 70 ? 18.023 -26.293 -19.811 1.00 83.06 70 THR A O 1
ATOM 543 N N . SER A 1 71 ? 20.054 -25.761 -18.993 1.00 82.12 71 SER A N 1
ATOM 544 C CA . SER A 1 71 ? 19.662 -24.393 -18.628 1.00 82.12 71 SER A CA 1
ATOM 545 C C . SER A 1 71 ? 19.515 -23.520 -19.875 1.00 82.12 71 SER A C 1
ATOM 547 O O . SER A 1 71 ? 20.023 -23.848 -20.952 1.00 82.12 71 SER A O 1
ATOM 549 N N . ALA A 1 72 ? 18.839 -22.382 -19.737 1.00 79.44 72 ALA A N 1
ATOM 550 C CA . ALA A 1 72 ? 18.701 -21.450 -20.844 1.00 79.44 72 ALA A CA 1
ATOM 551 C C . ALA A 1 72 ? 20.054 -20.851 -21.282 1.00 79.44 72 ALA A C 1
ATOM 553 O O . ALA A 1 72 ? 20.280 -20.693 -22.481 1.00 79.44 72 ALA A O 1
ATOM 554 N N . GLU A 1 73 ? 20.993 -20.589 -20.357 1.00 77.81 73 GLU A N 1
ATOM 555 C CA . GLU A 1 73 ? 22.337 -20.118 -20.733 1.00 77.81 73 GLU A CA 1
ATOM 556 C C . GLU A 1 73 ? 23.110 -21.185 -21.523 1.00 77.81 73 GLU A C 1
ATOM 558 O O . GLU A 1 73 ? 23.747 -20.878 -22.533 1.00 77.81 73 GLU A O 1
ATOM 563 N N . GLU A 1 74 ? 23.036 -22.452 -21.091 1.00 81.81 74 GLU A N 1
ATOM 564 C CA . GLU A 1 74 ? 23.679 -23.575 -21.783 1.00 81.81 74 GLU A CA 1
ATOM 565 C C . GLU A 1 74 ? 23.103 -23.767 -23.197 1.00 81.81 74 GLU A C 1
ATOM 567 O O . GLU A 1 74 ? 23.861 -23.994 -24.145 1.00 81.81 74 GLU A O 1
ATOM 572 N N . ALA A 1 75 ? 21.782 -23.634 -23.356 1.00 82.56 75 ALA A N 1
ATOM 573 C CA . ALA A 1 75 ? 21.091 -23.772 -24.637 1.00 82.56 75 ALA A CA 1
ATOM 574 C C . ALA A 1 75 ? 21.464 -22.661 -25.635 1.00 82.56 75 ALA A C 1
ATOM 576 O O . ALA A 1 75 ? 21.719 -22.949 -26.809 1.00 82.56 75 ALA A O 1
ATOM 577 N N . ILE A 1 76 ? 21.559 -21.412 -25.167 1.00 79.69 76 ILE A N 1
ATOM 578 C CA . ILE A 1 76 ? 21.984 -20.267 -25.987 1.00 79.69 76 ILE A CA 1
ATOM 579 C C . ILE A 1 76 ? 23.451 -20.418 -26.395 1.00 79.69 76 ILE A C 1
ATOM 581 O O . ILE A 1 76 ? 23.761 -20.355 -27.584 1.00 79.69 76 ILE A O 1
ATOM 585 N N . CYS A 1 77 ? 24.351 -20.719 -25.452 1.00 80.12 77 CYS A N 1
ATOM 586 C CA . CYS A 1 77 ? 25.769 -20.925 -25.762 1.00 80.12 77 CYS A CA 1
ATOM 587 C C . CYS A 1 77 ? 25.967 -22.086 -26.757 1.00 80.12 77 CYS A C 1
ATOM 589 O O . CYS A 1 77 ? 26.817 -22.028 -27.652 1.00 80.12 77 CYS A O 1
ATOM 591 N N . TRP A 1 78 ? 25.158 -23.145 -26.638 1.00 84.19 78 TRP A N 1
ATOM 592 C CA . TRP A 1 78 ? 25.135 -24.245 -27.600 1.00 84.19 78 TRP A CA 1
ATOM 593 C C . TRP A 1 78 ? 24.716 -23.778 -29.001 1.00 84.19 78 TRP A C 1
ATOM 595 O O . TRP A 1 78 ? 25.348 -24.176 -29.985 1.00 84.19 78 TRP A O 1
ATOM 605 N N . GLN A 1 79 ? 23.690 -22.928 -29.101 1.00 82.56 79 GLN A N 1
ATOM 606 C CA . GLN A 1 79 ? 23.207 -22.386 -30.371 1.00 82.56 79 GLN A CA 1
ATOM 607 C C . GLN A 1 79 ? 24.240 -21.451 -31.010 1.00 82.56 79 GLN A C 1
ATOM 609 O O . GLN A 1 79 ? 24.567 -21.634 -32.180 1.00 82.56 79 GLN A O 1
ATOM 614 N N . GLU A 1 80 ? 24.824 -20.521 -30.254 1.00 76.69 80 GLU A N 1
ATOM 615 C CA . GLU A 1 80 ? 25.832 -19.566 -30.741 1.00 76.69 80 GLU A CA 1
ATOM 616 C C . GLU A 1 80 ? 27.053 -20.268 -31.352 1.00 76.69 80 GLU A C 1
ATOM 618 O O . GLU A 1 80 ? 27.483 -19.934 -32.459 1.00 76.69 80 GLU A O 1
ATOM 623 N N . ARG A 1 81 ? 27.557 -21.323 -30.696 1.00 77.31 81 ARG A N 1
ATOM 624 C CA . ARG A 1 81 ? 28.679 -22.138 -31.201 1.00 77.31 81 ARG A CA 1
ATOM 625 C C . ARG A 1 81 ? 28.381 -22.839 -32.529 1.00 77.31 81 ARG A C 1
ATOM 627 O O . ARG A 1 81 ? 29.310 -23.187 -33.252 1.00 77.31 81 ARG A O 1
ATOM 634 N N . ARG A 1 82 ? 27.106 -23.101 -32.833 1.00 74.00 82 ARG A N 1
ATOM 635 C CA . ARG A 1 82 ? 26.663 -23.826 -34.038 1.00 74.00 82 ARG A CA 1
ATOM 636 C C . ARG A 1 82 ? 26.178 -22.890 -35.143 1.00 74.00 82 ARG A C 1
ATOM 638 O O . ARG A 1 82 ? 26.316 -23.234 -36.311 1.00 74.00 82 ARG A O 1
ATOM 645 N N . VAL A 1 83 ? 25.632 -21.728 -34.786 1.00 65.44 83 VAL A N 1
ATOM 646 C CA . VAL A 1 83 ? 25.158 -20.692 -35.719 1.00 65.44 83 VAL A CA 1
ATOM 647 C C . VAL A 1 83 ? 26.325 -19.896 -36.309 1.00 65.44 83 VAL A C 1
ATOM 649 O O . VAL A 1 83 ? 26.256 -19.532 -37.478 1.00 65.44 83 VAL A O 1
ATOM 652 N N . ALA A 1 84 ? 27.443 -19.744 -35.586 1.00 57.62 84 ALA A N 1
ATOM 653 C CA . ALA A 1 84 ? 28.677 -19.141 -36.110 1.00 57.62 84 ALA A CA 1
ATOM 654 C C . ALA A 1 84 ? 29.265 -19.858 -37.351 1.00 57.62 84 ALA A C 1
ATOM 656 O O . ALA A 1 84 ? 30.150 -19.320 -38.011 1.00 57.62 84 ALA A O 1
ATOM 657 N N . ALA A 1 85 ? 28.777 -21.060 -37.680 1.00 56.94 85 ALA A N 1
ATOM 658 C CA . ALA A 1 85 ? 29.176 -21.833 -38.854 1.00 56.94 85 ALA A CA 1
ATOM 659 C C . ALA A 1 85 ? 28.292 -21.598 -40.104 1.00 56.94 85 ALA A C 1
ATOM 661 O O . ALA A 1 85 ? 28.554 -22.213 -41.138 1.00 56.94 85 ALA A O 1
ATOM 662 N N . PHE A 1 86 ? 27.255 -20.747 -40.037 1.00 58.19 86 PHE A N 1
ATOM 663 C CA . PHE A 1 86 ? 26.292 -20.523 -41.128 1.00 58.19 86 PHE A CA 1
ATOM 664 C C . PHE A 1 86 ? 26.249 -19.055 -41.608 1.00 58.19 86 PHE A C 1
ATOM 666 O O . PHE A 1 86 ? 26.482 -18.141 -40.817 1.00 58.19 86 PHE A O 1
ATOM 673 N N . PRO A 1 87 ? 25.940 -18.802 -42.898 1.00 54.16 87 PRO A N 1
ATOM 674 C CA . PRO A 1 87 ? 25.866 -17.450 -43.451 1.00 54.16 87 PRO A CA 1
ATOM 675 C C . PRO A 1 87 ? 24.708 -16.618 -42.856 1.00 54.16 87 PRO A C 1
ATOM 677 O O . PRO A 1 87 ? 23.661 -17.173 -42.501 1.00 54.16 87 PRO A O 1
ATOM 680 N N . PRO A 1 88 ? 24.861 -15.282 -42.767 1.00 48.84 88 PRO A N 1
ATOM 681 C CA . PRO A 1 88 ? 23.857 -14.392 -42.184 1.00 48.84 88 PRO A CA 1
ATOM 682 C C . PRO A 1 88 ? 22.588 -14.344 -43.052 1.00 48.84 88 PRO A C 1
ATOM 684 O O . PRO A 1 88 ? 22.650 -13.984 -44.225 1.00 48.84 88 PRO A O 1
ATOM 687 N N . GLY A 1 89 ? 21.435 -14.712 -42.475 1.00 55.03 89 GLY A N 1
ATOM 688 C CA . GLY A 1 89 ? 20.127 -14.675 -43.155 1.00 55.03 89 GLY A CA 1
ATOM 689 C C . GLY A 1 89 ? 19.138 -15.796 -42.801 1.00 55.03 89 GLY A C 1
ATOM 690 O O . GLY A 1 89 ? 18.013 -15.779 -43.291 1.00 55.03 89 GLY A O 1
ATOM 691 N N . CYS A 1 90 ? 19.514 -16.767 -41.960 1.00 54.91 90 CYS A N 1
ATOM 692 C CA . CYS A 1 90 ? 18.638 -17.888 -41.596 1.00 54.91 90 CYS A CA 1
ATOM 693 C C . CYS A 1 90 ? 17.735 -17.574 -40.387 1.00 54.91 90 CYS A C 1
ATOM 695 O O . CYS A 1 90 ? 18.197 -17.076 -39.357 1.00 54.91 90 CYS A O 1
ATOM 697 N N . THR A 1 91 ? 16.454 -17.940 -40.476 1.00 60.06 91 THR A N 1
ATOM 698 C CA . THR A 1 91 ? 15.529 -17.993 -39.332 1.00 60.06 91 THR A CA 1
ATOM 699 C C . THR A 1 91 ? 16.079 -18.918 -38.252 1.00 60.06 91 THR A C 1
ATOM 701 O O . THR A 1 91 ? 16.438 -20.060 -38.533 1.00 60.06 91 THR A O 1
ATOM 704 N N . HIS A 1 92 ? 16.179 -18.421 -37.020 1.00 69.44 92 HIS A N 1
ATOM 705 C CA . HIS A 1 92 ? 16.770 -19.178 -35.919 1.00 69.44 92 HIS A CA 1
ATOM 706 C C . HIS A 1 92 ? 15.769 -20.226 -35.405 1.00 69.44 92 HIS A C 1
ATOM 708 O O . HIS A 1 92 ? 14.600 -19.885 -35.204 1.00 69.44 92 HIS A O 1
ATOM 714 N N . PRO A 1 93 ? 16.187 -21.486 -35.186 1.00 82.06 93 PRO A N 1
ATOM 715 C CA . PRO A 1 93 ? 15.299 -22.504 -34.640 1.00 82.06 93 PRO A CA 1
ATOM 716 C C . PRO A 1 93 ? 14.900 -22.173 -33.201 1.00 82.06 93 PRO A C 1
ATOM 718 O O . PRO A 1 93 ? 15.696 -21.623 -32.436 1.00 82.06 93 PRO A O 1
ATOM 721 N N . ALA A 1 94 ? 13.683 -22.560 -32.819 1.00 85.06 94 ALA A N 1
ATOM 722 C CA . ALA A 1 94 ? 13.201 -22.428 -31.452 1.00 85.06 94 ALA A CA 1
ATOM 723 C C . ALA A 1 94 ? 13.971 -23.382 -30.524 1.00 85.06 94 ALA A C 1
ATOM 725 O O . ALA A 1 94 ? 13.995 -24.591 -30.765 1.00 85.06 94 ALA A O 1
ATOM 726 N N . LEU A 1 95 ? 14.588 -22.839 -29.469 1.00 89.31 95 LEU A N 1
ATOM 727 C CA . LEU A 1 95 ? 15.237 -23.606 -28.404 1.00 89.31 95 LEU A CA 1
ATOM 728 C C . LEU A 1 95 ? 14.207 -23.992 -27.344 1.00 89.31 95 LEU A C 1
ATOM 730 O O . LEU A 1 95 ? 13.659 -23.125 -26.661 1.00 89.31 95 LEU A O 1
ATOM 734 N N . LEU A 1 96 ? 13.945 -25.289 -27.212 1.00 91.00 96 LEU A N 1
ATOM 735 C CA . LEU A 1 96 ? 12.853 -25.814 -26.405 1.00 91.00 96 LEU A CA 1
ATOM 736 C C . LEU A 1 96 ? 13.338 -26.812 -25.364 1.00 91.00 96 LEU A C 1
ATOM 738 O O . LEU A 1 96 ? 14.244 -27.611 -25.613 1.00 91.00 96 LEU A O 1
ATOM 742 N N . ASP A 1 97 ? 12.675 -26.785 -24.216 1.00 91.44 97 ASP A N 1
ATOM 743 C CA . ASP A 1 97 ? 12.780 -27.824 -23.205 1.00 91.44 97 ASP A CA 1
ATOM 744 C C . ASP A 1 97 ? 12.039 -29.097 -23.657 1.00 91.44 97 ASP A C 1
ATOM 746 O O . ASP A 1 97 ? 11.142 -29.073 -24.511 1.00 91.44 97 ASP A O 1
ATOM 750 N N . ILE A 1 98 ? 12.406 -30.232 -23.063 1.00 91.88 98 ILE A N 1
ATOM 751 C CA . ILE A 1 98 ? 11.816 -31.543 -23.339 1.00 91.88 98 ILE A CA 1
ATOM 752 C C . ILE A 1 98 ? 10.303 -31.578 -23.071 1.00 91.88 98 ILE A C 1
ATOM 754 O O . ILE A 1 98 ? 9.598 -32.363 -23.708 1.00 91.88 98 ILE A O 1
ATOM 758 N N . SER A 1 99 ? 9.789 -30.706 -22.198 1.00 90.62 99 SER A N 1
ATOM 759 C CA . SER A 1 99 ? 8.355 -30.530 -21.928 1.00 90.62 99 SER A CA 1
ATOM 760 C C . SER A 1 99 ? 7.528 -30.363 -23.207 1.00 90.62 99 SER A C 1
ATOM 762 O O . SER A 1 99 ? 6.587 -31.132 -23.423 1.00 90.62 99 SER A O 1
ATOM 764 N N . TRP A 1 100 ? 7.931 -29.482 -24.129 1.00 93.94 100 TRP A N 1
ATOM 765 C CA . TRP A 1 100 ? 7.221 -29.291 -25.403 1.00 93.94 100 TRP A CA 1
ATOM 766 C C . TRP A 1 100 ? 7.135 -30.573 -26.230 1.00 93.94 100 TRP A C 1
ATOM 768 O O . TRP A 1 100 ? 6.101 -30.883 -26.832 1.00 93.94 100 TRP A O 1
ATOM 778 N N . PHE A 1 101 ? 8.230 -31.335 -26.260 1.00 92.56 101 PHE A N 1
ATOM 779 C CA . PHE A 1 101 ? 8.278 -32.601 -26.976 1.00 92.56 101 PHE A CA 1
ATOM 780 C C . PHE A 1 101 ? 7.316 -33.601 -26.339 1.00 92.56 101 PHE A C 1
ATOM 782 O O . PHE A 1 101 ? 6.541 -34.238 -27.049 1.00 92.56 101 PHE A O 1
ATOM 789 N N . THR A 1 102 ? 7.312 -33.714 -25.008 1.00 91.75 102 THR A N 1
ATOM 790 C CA . THR A 1 102 ? 6.407 -34.630 -24.302 1.00 91.75 102 THR A CA 1
ATOM 791 C C . THR A 1 102 ? 4.936 -34.280 -24.515 1.00 91.75 102 THR A C 1
ATOM 793 O O . THR A 1 102 ? 4.147 -35.174 -24.822 1.00 91.75 102 THR A O 1
ATOM 796 N N . GLU A 1 103 ? 4.578 -32.995 -24.464 1.00 91.06 103 GLU A N 1
ATOM 797 C CA . GLU A 1 103 ? 3.216 -32.519 -24.721 1.00 91.06 103 GLU A CA 1
ATOM 798 C C . GLU A 1 103 ? 2.793 -32.765 -26.177 1.00 91.06 103 GLU A C 1
ATOM 800 O O . GLU A 1 103 ? 1.702 -33.277 -26.429 1.00 91.06 103 GLU A O 1
ATOM 805 N N . SER A 1 104 ? 3.686 -32.517 -27.141 1.00 90.81 104 SER A N 1
ATOM 806 C CA . SER A 1 104 ? 3.432 -32.792 -28.564 1.00 90.81 104 SER A CA 1
ATOM 807 C C . SER A 1 104 ? 3.253 -34.286 -28.855 1.00 90.81 104 SER A C 1
ATOM 809 O O . SER A 1 104 ? 2.406 -34.675 -29.663 1.00 90.81 104 SER A O 1
ATOM 811 N N . MET A 1 105 ? 4.020 -35.155 -28.186 1.00 94.12 105 MET A N 1
ATOM 812 C CA . MET A 1 105 ? 3.856 -36.607 -28.320 1.00 94.12 105 MET A CA 1
ATOM 813 C C . MET A 1 105 ? 2.548 -37.099 -27.689 1.00 94.12 105 MET A C 1
ATOM 815 O O . MET A 1 105 ? 1.914 -37.998 -28.250 1.00 94.12 105 MET A O 1
ATOM 819 N N . ALA A 1 106 ? 2.140 -36.513 -26.558 1.00 89.62 106 ALA A N 1
ATOM 820 C CA . ALA A 1 106 ? 0.878 -36.819 -25.889 1.00 89.62 106 ALA A CA 1
ATOM 821 C C . ALA A 1 106 ? -0.332 -36.380 -26.730 1.00 89.62 106 ALA A C 1
ATOM 823 O O . ALA A 1 106 ? -1.271 -37.154 -26.902 1.00 89.62 106 ALA A O 1
ATOM 824 N N . ALA A 1 107 ? -0.273 -35.185 -27.325 1.00 87.50 107 ALA A N 1
ATOM 825 C CA . ALA A 1 107 ? -1.309 -34.656 -28.212 1.00 87.50 107 ALA A CA 1
ATOM 826 C C . ALA A 1 107 ? -1.325 -35.319 -29.605 1.00 87.50 107 ALA A C 1
ATOM 828 O O . ALA A 1 107 ? -2.309 -35.211 -30.335 1.00 87.50 107 ALA A O 1
ATOM 829 N N . GLY A 1 108 ? -0.238 -35.989 -30.006 1.00 87.62 108 GLY A N 1
ATOM 830 C CA . GLY A 1 108 ? -0.099 -36.602 -31.332 1.00 87.62 108 GLY A CA 1
ATOM 831 C C . GLY A 1 108 ? 0.041 -35.597 -32.485 1.00 87.62 108 GLY A C 1
ATOM 832 O O . GLY A 1 108 ? -0.083 -35.988 -33.647 1.00 87.62 108 GLY A O 1
ATOM 833 N N . GLN A 1 109 ? 0.289 -34.325 -32.171 1.00 90.25 109 GLN A N 1
ATOM 834 C CA . GLN A 1 109 ? 0.533 -33.225 -33.105 1.00 90.25 109 GLN A CA 1
ATOM 835 C C . GLN A 1 109 ? 1.400 -32.143 -32.431 1.00 90.25 109 GLN A C 1
ATOM 837 O O . GLN A 1 109 ? 1.422 -32.088 -31.200 1.00 90.25 109 GLN A O 1
ATOM 842 N N . PRO A 1 110 ? 2.117 -31.289 -33.187 1.00 89.38 110 PRO A N 1
ATOM 843 C CA . PRO A 1 110 ? 2.906 -30.205 -32.605 1.00 89.38 110 PRO A CA 1
ATOM 844 C C . PRO A 1 110 ? 2.008 -29.219 -31.846 1.00 89.38 110 PRO A C 1
ATOM 846 O O . PRO A 1 110 ? 1.111 -28.622 -32.444 1.00 89.38 110 PRO A O 1
ATOM 849 N N . VAL A 1 111 ? 2.242 -29.040 -30.544 1.00 90.31 111 VAL A N 1
ATOM 850 C CA . VAL A 1 111 ? 1.535 -28.013 -29.762 1.00 90.31 111 VAL A CA 1
ATOM 851 C C . VAL A 1 111 ? 2.159 -26.631 -30.003 1.00 90.31 111 VAL A C 1
ATOM 853 O O . VAL A 1 111 ? 3.358 -26.551 -30.303 1.00 90.31 111 VAL A O 1
ATOM 856 N N . PRO A 1 112 ? 1.394 -25.531 -29.869 1.00 89.06 112 PRO A N 1
ATOM 857 C CA . PRO A 1 112 ? 1.951 -24.185 -29.935 1.00 89.06 112 PRO A CA 1
ATOM 858 C C . PRO A 1 112 ? 3.116 -23.997 -28.953 1.00 89.06 112 PRO A C 1
ATOM 860 O O . PRO A 1 112 ? 3.093 -24.467 -27.813 1.00 89.06 112 PRO A O 1
ATOM 863 N N . VAL A 1 113 ? 4.162 -23.300 -29.394 1.00 86.50 113 VAL A N 1
ATOM 864 C CA . VAL A 1 113 ? 5.303 -22.984 -28.531 1.00 86.50 113 VAL A CA 1
ATOM 865 C C . VAL A 1 113 ? 4.916 -21.842 -27.586 1.00 86.50 113 VAL A C 1
ATOM 867 O O . VAL A 1 113 ? 4.832 -20.689 -28.003 1.00 86.50 113 VAL A O 1
ATOM 870 N N . GLU A 1 114 ? 4.716 -22.166 -26.311 1.00 83.25 114 GLU A N 1
ATOM 871 C CA . GLU A 1 114 ? 4.444 -21.227 -25.219 1.00 83.25 114 GLU A CA 1
ATOM 872 C C . GLU A 1 114 ? 5.735 -20.829 -24.486 1.00 83.25 114 GLU A C 1
ATOM 874 O O . GLU A 1 114 ? 6.762 -21.494 -24.609 1.00 83.25 114 GLU A O 1
ATOM 879 N N . CYS A 1 115 ? 5.688 -19.777 -23.662 1.00 75.75 115 CYS A N 1
ATOM 880 C CA . CYS A 1 115 ? 6.848 -19.319 -22.885 1.00 75.75 115 CYS A CA 1
ATOM 881 C C . CYS A 1 115 ? 7.433 -20.417 -21.982 1.00 75.75 115 CYS A C 1
ATOM 883 O O . CYS A 1 115 ? 8.648 -20.523 -21.868 1.00 75.75 115 CYS A O 1
ATOM 885 N N . ARG A 1 116 ? 6.584 -21.274 -21.396 1.00 81.62 116 ARG A N 1
ATOM 886 C CA . ARG A 1 116 ? 7.013 -22.392 -20.535 1.00 81.62 116 ARG A CA 1
ATOM 887 C C . ARG A 1 116 ? 7.842 -23.454 -21.268 1.00 81.62 116 ARG A C 1
ATOM 889 O O . ARG A 1 116 ? 8.564 -24.208 -20.633 1.00 81.62 116 ARG A O 1
ATOM 896 N N . HIS A 1 117 ? 7.716 -23.516 -22.593 1.00 85.69 117 HIS A N 1
ATOM 897 C CA . HIS A 1 117 ? 8.407 -24.477 -23.448 1.00 85.69 117 HIS A CA 1
ATOM 898 C C . HIS A 1 117 ? 9.798 -24.003 -23.865 1.00 85.69 117 HIS A C 1
ATOM 900 O O . HIS A 1 117 ? 10.588 -24.814 -24.342 1.00 85.69 117 HIS A O 1
ATOM 906 N N . ARG A 1 118 ? 10.095 -22.703 -23.757 1.00 86.31 118 ARG A N 1
ATOM 907 C CA . ARG A 1 118 ? 11.312 -22.115 -24.316 1.00 86.31 118 ARG A CA 1
ATOM 908 C C . ARG A 1 118 ? 12.442 -22.070 -23.300 1.00 86.31 118 ARG A C 1
ATOM 910 O O . ARG A 1 118 ? 12.262 -21.620 -22.174 1.00 86.31 118 ARG A O 1
ATOM 917 N N . LEU A 1 119 ? 13.634 -22.446 -23.752 1.00 81.25 119 LEU A N 1
ATOM 918 C CA . LEU A 1 119 ? 14.882 -22.270 -23.011 1.00 81.25 119 LEU A CA 1
ATOM 919 C C . LEU A 1 119 ? 15.443 -20.865 -23.288 1.00 81.25 119 LEU A C 1
ATOM 921 O O . LEU A 1 119 ? 16.496 -20.714 -23.901 1.00 81.25 119 LEU A O 1
ATOM 925 N N . GLU A 1 120 ? 14.698 -19.831 -22.890 1.00 69.56 120 GLU A N 1
ATOM 926 C CA . GLU A 1 120 ? 15.116 -18.426 -22.991 1.00 69.56 120 GLU A CA 1
ATOM 927 C C . GLU A 1 120 ? 15.656 -17.940 -21.637 1.00 69.56 120 GLU A C 1
ATOM 929 O O . GLU A 1 120 ? 15.009 -18.097 -20.602 1.00 69.56 120 GLU A O 1
ATOM 934 N N . VAL A 1 121 ? 16.851 -17.336 -21.634 1.00 51.72 121 VAL A N 1
ATOM 935 C CA . VAL A 1 121 ? 17.337 -16.580 -20.471 1.00 51.72 121 VAL A CA 1
ATOM 936 C C . VAL A 1 121 ? 16.478 -15.329 -20.402 1.00 51.72 121 VAL A C 1
ATOM 938 O O . VAL A 1 121 ? 16.279 -14.669 -21.425 1.00 51.72 121 VAL A O 1
ATOM 941 N N . ALA A 1 122 ? 15.984 -14.983 -19.213 1.00 40.34 122 ALA A N 1
ATOM 942 C CA . ALA A 1 122 ? 15.377 -13.685 -18.960 1.00 40.34 122 ALA A CA 1
ATOM 943 C C . ALA A 1 122 ? 16.439 -12.585 -19.132 1.00 40.34 122 ALA A C 1
ATOM 945 O O . ALA A 1 122 ? 16.985 -12.054 -18.170 1.00 40.34 122 ALA A O 1
ATOM 946 N N . MET A 1 123 ? 16.758 -12.249 -20.378 1.00 37.78 123 MET A N 1
ATOM 947 C CA . MET A 1 123 ? 17.421 -11.002 -20.696 1.00 37.78 123 MET A CA 1
ATOM 948 C C . MET A 1 123 ? 16.442 -9.881 -20.338 1.00 37.78 123 MET A C 1
ATOM 950 O O . MET A 1 123 ? 15.266 -9.969 -20.720 1.00 37.78 123 MET A O 1
ATOM 954 N N . PRO A 1 124 ? 16.883 -8.812 -19.649 1.00 37.34 124 PRO A N 1
ATOM 955 C CA . PRO A 1 124 ? 16.091 -7.600 -19.555 1.00 37.34 124 PRO A CA 1
ATOM 956 C C . PRO A 1 124 ? 15.814 -7.180 -20.993 1.00 37.34 124 PRO A C 1
ATOM 958 O O . PRO A 1 124 ? 16.737 -6.878 -21.753 1.00 37.34 124 PRO A O 1
ATOM 961 N N . ARG A 1 125 ? 14.551 -7.263 -21.413 1.00 37.84 125 ARG A N 1
ATOM 962 C CA . ARG A 1 125 ? 14.165 -6.900 -22.770 1.00 37.84 125 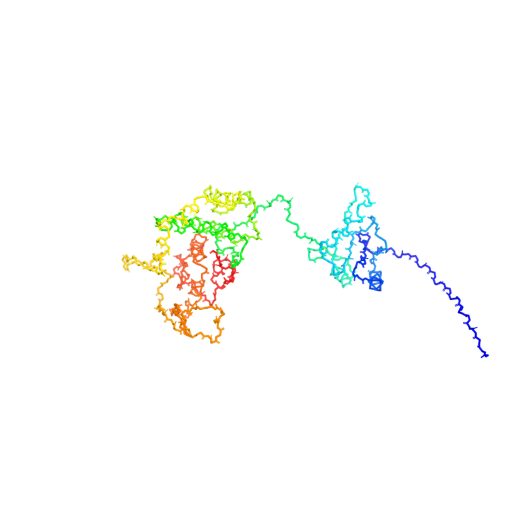ARG A CA 1
ATOM 963 C C . ARG A 1 125 ? 14.608 -5.462 -22.994 1.00 37.84 125 ARG A C 1
ATOM 965 O O . ARG A 1 125 ? 14.018 -4.537 -22.449 1.00 37.84 125 ARG A O 1
ATOM 972 N N . LYS A 1 126 ? 15.597 -5.273 -23.867 1.00 37.22 126 LYS A N 1
ATOM 973 C CA . LYS A 1 126 ? 15.876 -4.001 -24.541 1.00 37.22 126 LYS A CA 1
ATOM 974 C C . LYS A 1 126 ? 14.799 -3.770 -25.613 1.00 37.22 126 LYS A C 1
ATOM 976 O O . LYS A 1 126 ? 15.091 -3.570 -26.783 1.00 37.22 126 LYS A O 1
ATOM 981 N N . GLY A 1 127 ? 13.538 -3.912 -25.219 1.00 32.84 127 GLY A N 1
ATOM 982 C CA . GLY A 1 127 ? 12.390 -3.391 -25.937 1.00 32.84 127 GLY A CA 1
ATOM 983 C C . GLY A 1 127 ? 12.046 -2.065 -25.284 1.00 32.84 127 GLY A C 1
ATOM 984 O O . GLY A 1 127 ? 12.175 -1.935 -24.067 1.00 32.84 127 GLY A O 1
ATOM 985 N N . LEU A 1 128 ? 11.644 -1.078 -26.081 1.00 34.91 128 LEU A N 1
ATOM 986 C CA . LEU A 1 128 ? 11.018 0.133 -25.559 1.00 34.91 128 LEU A CA 1
ATOM 987 C C . LEU A 1 128 ? 9.970 -0.308 -24.516 1.00 34.91 128 LEU A C 1
ATOM 989 O O . LEU A 1 128 ? 9.118 -1.127 -24.876 1.00 34.91 128 LEU A O 1
ATOM 993 N N . PRO A 1 129 ? 10.056 0.112 -23.240 1.00 43.56 129 PRO A N 1
ATOM 994 C CA . PRO A 1 129 ? 9.110 -0.356 -22.245 1.00 43.56 129 PRO A CA 1
ATOM 995 C C . PRO A 1 129 ? 7.734 0.119 -22.697 1.00 43.56 129 PRO A C 1
ATOM 997 O O . PRO A 1 129 ? 7.474 1.320 -22.760 1.00 43.56 129 PRO A O 1
ATOM 1000 N N . SER A 1 130 ? 6.852 -0.820 -23.048 1.00 44.62 130 SER A N 1
ATOM 1001 C CA . SER A 1 130 ? 5.426 -0.526 -23.021 1.00 44.62 130 SER A CA 1
ATOM 1002 C C . SER A 1 130 ? 5.164 0.077 -21.642 1.00 44.62 130 SER A C 1
ATOM 1004 O O . SER A 1 130 ? 5.579 -0.552 -20.659 1.00 44.62 130 SER A O 1
ATOM 1006 N N . PRO A 1 131 ? 4.584 1.285 -21.549 1.00 54.03 131 PRO A N 1
ATOM 1007 C CA . PRO A 1 131 ? 4.428 1.962 -20.273 1.00 54.03 131 PRO A CA 1
ATOM 1008 C C . PRO A 1 131 ? 3.741 0.997 -19.314 1.00 54.03 131 PRO A C 1
ATOM 1010 O O . PRO A 1 131 ? 2.698 0.428 -19.644 1.00 54.03 131 PRO A O 1
ATOM 1013 N N . VAL A 1 132 ? 4.386 0.735 -18.177 1.00 62.41 132 VAL A N 1
ATOM 1014 C CA . VAL A 1 132 ? 3.819 -0.118 -17.137 1.00 62.41 132 VAL A CA 1
ATOM 1015 C C . VAL A 1 132 ? 2.512 0.544 -16.727 1.00 62.41 132 VAL A C 1
ATOM 1017 O O . VAL A 1 132 ? 2.518 1.608 -16.111 1.00 62.41 132 VAL A O 1
ATOM 1020 N N . TRP A 1 133 ? 1.387 -0.044 -17.130 1.00 80.06 133 TRP A N 1
ATOM 1021 C CA . TRP A 1 133 ? 0.091 0.456 -16.707 1.00 80.06 133 TRP A CA 1
ATOM 1022 C C . TRP A 1 133 ? -0.024 0.220 -15.202 1.00 80.06 133 TRP A C 1
ATOM 1024 O O . TRP A 1 133 ? 0.027 -0.919 -14.739 1.00 80.06 133 TRP A O 1
ATOM 1034 N N . MET A 1 134 ? -0.119 1.309 -14.443 1.00 91.94 134 MET A N 1
ATOM 1035 C CA . MET A 1 134 ? -0.124 1.288 -12.987 1.00 91.94 134 MET A CA 1
ATOM 1036 C C . MET A 1 134 ? -1.379 1.993 -12.460 1.00 91.94 134 MET A C 1
ATOM 1038 O O . MET A 1 134 ? -1.537 3.195 -12.694 1.00 91.94 134 MET A O 1
ATOM 1042 N N . PRO A 1 135 ? -2.263 1.291 -11.727 1.00 93.69 135 PRO A N 1
ATOM 1043 C CA . PRO A 1 135 ? -3.419 1.903 -11.085 1.00 93.69 135 PRO A CA 1
ATOM 1044 C C . PRO A 1 135 ? -3.043 2.984 -10.067 1.00 93.69 135 PRO A C 1
ATOM 1046 O O . PRO A 1 135 ? -2.117 2.836 -9.262 1.00 93.69 135 PRO A O 1
ATOM 1049 N N . SER A 1 136 ? -3.835 4.056 -10.033 1.00 94.00 136 SER A N 1
ATOM 1050 C CA . SER A 1 136 ? -3.627 5.180 -9.114 1.00 94.00 136 SER A CA 1
ATOM 1051 C C . SER A 1 136 ? -3.848 4.810 -7.644 1.00 94.00 136 SER A C 1
ATOM 1053 O O . SER A 1 136 ? -3.173 5.365 -6.772 1.00 94.00 136 SER A O 1
ATOM 1055 N N . TYR A 1 137 ? -4.774 3.897 -7.346 1.00 97.06 137 TYR A N 1
ATOM 1056 C CA . TYR A 1 137 ? -5.138 3.523 -5.977 1.00 97.06 137 TYR A CA 1
ATOM 1057 C C . TYR A 1 137 ? -4.367 2.294 -5.492 1.00 97.06 137 TYR A C 1
ATOM 1059 O O . TYR A 1 137 ? -4.216 1.317 -6.222 1.00 97.06 137 TYR A O 1
ATOM 1067 N N . ALA A 1 138 ? -3.918 2.320 -4.232 1.00 97.44 138 ALA A N 1
ATOM 1068 C CA . ALA A 1 138 ? -3.201 1.190 -3.634 1.00 97.44 138 ALA A CA 1
ATOM 1069 C C . ALA A 1 138 ? -4.035 -0.090 -3.561 1.00 97.44 138 ALA A C 1
ATOM 1071 O O . ALA A 1 138 ? -3.507 -1.177 -3.749 1.00 97.44 138 ALA A O 1
ATOM 1072 N N . CYS A 1 139 ? -5.345 0.044 -3.365 1.00 97.25 139 CYS A N 1
ATOM 1073 C CA . CYS A 1 139 ? -6.269 -1.084 -3.321 1.00 97.25 139 CYS A CA 1
ATOM 1074 C C . CYS A 1 139 ? -6.485 -1.795 -4.666 1.00 97.25 139 CYS A C 1
ATOM 1076 O O . CYS A 1 139 ? -7.191 -2.794 -4.710 1.00 97.25 139 CYS A O 1
ATOM 1078 N N . GLN A 1 140 ? -5.899 -1.289 -5.754 1.00 97.44 140 GLN A N 1
ATOM 1079 C CA . GLN A 1 140 ? -5.975 -1.878 -7.093 1.00 97.44 140 GLN A CA 1
ATOM 1080 C C . GLN A 1 140 ? -4.655 -2.527 -7.530 1.00 97.44 140 GLN A C 1
ATOM 1082 O O . GLN A 1 140 ? -4.547 -2.989 -8.662 1.00 97.44 140 GLN A O 1
ATOM 1087 N N . ARG A 1 141 ? -3.631 -2.527 -6.670 1.00 95.62 141 ARG A N 1
ATOM 1088 C CA . ARG A 1 141 ? -2.300 -3.055 -6.981 1.00 95.62 141 ARG A CA 1
ATOM 1089 C C . ARG A 1 141 ? -1.858 -4.060 -5.928 1.00 95.62 141 ARG A C 1
ATOM 1091 O O . ARG A 1 141 ? -2.176 -3.928 -4.752 1.00 95.62 141 ARG A O 1
ATOM 1098 N N . ARG A 1 142 ? -1.108 -5.062 -6.377 1.00 96.75 142 ARG A N 1
ATOM 1099 C CA . ARG A 1 142 ? -0.470 -6.059 -5.518 1.00 96.75 142 ARG A CA 1
ATOM 1100 C C . ARG A 1 142 ? 0.849 -5.487 -5.007 1.00 96.75 142 ARG A C 1
ATOM 1102 O O . ARG A 1 142 ? 1.733 -5.208 -5.814 1.00 96.75 142 ARG A O 1
ATOM 1109 N N . THR A 1 143 ? 0.973 -5.321 -3.694 1.00 97.56 143 THR A N 1
ATOM 1110 C CA . THR A 1 143 ? 2.205 -4.847 -3.058 1.00 97.56 143 THR A CA 1
ATOM 1111 C C . THR A 1 143 ? 2.741 -5.911 -2.096 1.00 97.56 143 THR A C 1
ATOM 1113 O O . THR A 1 143 ? 2.222 -6.043 -0.979 1.00 97.56 143 THR A O 1
ATOM 1116 N N . PRO A 1 144 ? 3.756 -6.692 -2.510 1.00 95.56 144 PRO A N 1
ATOM 1117 C CA . PRO A 1 144 ? 4.354 -7.718 -1.666 1.00 95.56 144 PRO A CA 1
ATOM 1118 C C . PRO A 1 144 ? 5.175 -7.096 -0.531 1.00 95.56 144 PRO A C 1
ATOM 1120 O O . PRO A 1 144 ? 5.613 -5.950 -0.614 1.00 95.56 144 PRO A O 1
ATOM 1123 N N . LEU A 1 145 ? 5.426 -7.880 0.521 1.00 94.19 145 LEU A N 1
ATOM 1124 C CA . LEU A 1 145 ? 6.269 -7.458 1.646 1.00 94.19 145 LEU A CA 1
ATOM 1125 C C . LEU A 1 145 ? 7.717 -7.165 1.213 1.00 94.19 145 LEU A C 1
ATOM 1127 O O . LEU A 1 145 ? 8.332 -6.218 1.693 1.00 94.19 145 LEU A O 1
ATOM 1131 N N . THR A 1 146 ? 8.257 -7.977 0.303 1.00 95.31 146 THR A N 1
ATOM 1132 C CA . THR A 1 146 ? 9.586 -7.790 -0.291 1.00 95.31 146 THR A CA 1
ATOM 1133 C C . THR A 1 146 ? 9.447 -7.322 -1.732 1.00 95.31 146 THR A C 1
ATOM 1135 O O . THR A 1 146 ? 8.797 -7.995 -2.533 1.00 95.31 146 THR A O 1
ATOM 1138 N N . HIS A 1 147 ? 10.093 -6.212 -2.076 1.00 95.62 147 HIS A N 1
ATOM 1139 C CA . HIS A 1 147 ? 10.022 -5.596 -3.400 1.00 95.62 147 HIS A CA 1
ATOM 1140 C C . HIS A 1 147 ? 11.398 -5.131 -3.889 1.00 95.62 147 HIS A C 1
ATOM 1142 O O . HIS A 1 147 ? 12.347 -5.023 -3.118 1.00 95.62 147 HIS A O 1
ATOM 1148 N N . TYR A 1 148 ? 11.498 -4.808 -5.178 1.00 95.69 148 TYR A N 1
ATOM 1149 C CA . TYR A 1 148 ? 12.768 -4.487 -5.837 1.00 95.69 148 TYR A CA 1
ATOM 1150 C C . TYR A 1 148 ? 13.340 -3.106 -5.497 1.00 95.69 148 TYR A C 1
ATOM 1152 O O . TYR A 1 148 ? 14.548 -2.907 -5.557 1.00 95.69 148 TYR A O 1
ATOM 1160 N N . ASN A 1 149 ? 12.478 -2.141 -5.171 1.00 97.06 149 ASN A N 1
ATOM 1161 C CA . ASN A 1 149 ? 12.829 -0.717 -5.170 1.00 97.06 149 ASN A CA 1
ATOM 1162 C C . ASN A 1 149 ? 13.057 -0.138 -3.766 1.00 97.06 149 ASN A C 1
ATOM 1164 O O . ASN A 1 149 ? 12.696 1.008 -3.516 1.00 97.06 149 ASN A O 1
ATOM 1168 N N . THR A 1 150 ? 13.636 -0.919 -2.848 1.00 96.75 150 THR A N 1
ATOM 1169 C CA . THR A 1 150 ? 13.745 -0.559 -1.421 1.00 96.75 150 THR A CA 1
ATOM 1170 C C . THR A 1 150 ? 14.477 0.748 -1.165 1.00 96.75 150 THR A C 1
ATOM 1172 O O . THR A 1 150 ? 13.939 1.606 -0.474 1.00 96.75 150 THR A O 1
ATOM 1175 N N . SER A 1 151 ? 15.643 0.958 -1.777 1.00 96.38 151 SER A N 1
ATOM 1176 C CA . SER A 1 151 ? 16.398 2.207 -1.609 1.00 96.38 151 SER A CA 1
ATOM 1177 C C . SER A 1 151 ? 15.598 3.437 -2.050 1.00 96.38 151 SER A C 1
ATOM 1179 O O . SER A 1 151 ? 15.590 4.460 -1.367 1.00 96.38 151 SER A O 1
ATOM 1181 N N . LEU A 1 152 ? 14.877 3.324 -3.168 1.00 97.94 152 LEU A N 1
ATOM 1182 C CA . LEU A 1 152 ? 14.070 4.406 -3.724 1.00 97.94 152 LEU A CA 1
ATOM 1183 C C . LEU A 1 152 ? 12.814 4.671 -2.881 1.00 97.94 152 LEU A C 1
ATOM 1185 O O . LEU A 1 152 ? 12.487 5.826 -2.604 1.00 97.94 152 LEU A O 1
ATOM 1189 N N . SER A 1 153 ? 12.111 3.617 -2.452 1.00 97.75 153 SER A N 1
ATOM 1190 C CA . SER A 1 153 ? 10.914 3.762 -1.621 1.00 97.75 153 SER A CA 1
ATOM 1191 C C . SER A 1 153 ? 11.252 4.312 -0.238 1.00 97.75 153 SER A C 1
ATOM 1193 O O . SER A 1 153 ? 10.574 5.230 0.210 1.00 97.75 153 SER A O 1
ATOM 1195 N N . GLU A 1 154 ? 12.323 3.833 0.404 1.00 97.44 154 GLU A N 1
ATOM 1196 C CA . GLU A 1 154 ? 12.752 4.314 1.725 1.00 97.44 154 GLU A CA 1
ATOM 1197 C C . GLU A 1 154 ? 13.172 5.787 1.700 1.00 97.44 154 GLU A C 1
ATOM 1199 O O . GLU A 1 154 ? 12.930 6.533 2.654 1.00 97.44 154 GLU A O 1
ATOM 1204 N N . ALA A 1 155 ? 13.796 6.234 0.608 1.00 98.00 155 ALA A N 1
ATOM 1205 C CA . ALA A 1 155 ? 14.151 7.634 0.425 1.00 98.00 155 ALA A CA 1
ATOM 1206 C C . ALA A 1 155 ? 12.902 8.529 0.368 1.00 98.00 155 ALA A C 1
ATOM 1208 O O . ALA A 1 155 ? 12.809 9.514 1.102 1.00 98.00 155 ALA A O 1
ATOM 1209 N N . LEU A 1 156 ? 11.903 8.152 -0.436 1.00 98.38 156 LEU A N 1
ATOM 1210 C CA . LEU A 1 156 ? 10.626 8.868 -0.497 1.00 98.38 156 LEU A CA 1
ATOM 1211 C C . LEU A 1 156 ? 9.862 8.793 0.833 1.00 98.38 156 LEU A C 1
ATOM 1213 O O . LEU A 1 156 ? 9.269 9.784 1.246 1.00 98.38 156 LEU A O 1
ATOM 1217 N N . GLU A 1 157 ? 9.905 7.667 1.544 1.00 97.88 157 GLU A N 1
ATOM 1218 C CA . GLU A 1 157 ? 9.296 7.527 2.874 1.00 97.88 157 GLU A CA 1
ATOM 1219 C C . GLU A 1 157 ? 9.972 8.401 3.929 1.00 97.88 157 GLU A C 1
ATOM 1221 O O . GLU A 1 157 ? 9.284 8.976 4.769 1.00 97.88 157 GLU A O 1
ATOM 1226 N N . THR A 1 158 ? 11.294 8.570 3.852 1.00 97.25 158 THR A N 1
ATOM 1227 C CA . THR A 1 158 ? 12.040 9.504 4.709 1.00 97.25 158 THR A CA 1
ATOM 1228 C C . THR A 1 158 ? 11.527 10.935 4.506 1.00 97.25 158 THR A C 1
ATOM 1230 O O . THR A 1 158 ? 11.238 11.639 5.475 1.00 97.25 158 THR A O 1
ATOM 1233 N N . LEU A 1 159 ? 11.353 11.359 3.247 1.00 97.88 159 LEU A N 1
ATOM 1234 C CA . LEU A 1 159 ? 10.793 12.676 2.921 1.00 97.88 159 LEU A CA 1
ATOM 1235 C C . LEU A 1 159 ? 9.319 12.797 3.324 1.00 97.88 159 LEU A C 1
ATOM 1237 O O . LEU A 1 159 ? 8.892 13.864 3.766 1.00 97.88 159 LEU A O 1
ATOM 1241 N N . ALA A 1 160 ? 8.546 11.715 3.203 1.00 96.69 160 ALA A N 1
ATOM 1242 C CA . ALA A 1 160 ? 7.171 11.668 3.680 1.00 96.69 160 ALA A CA 1
ATOM 1243 C C . ALA A 1 160 ? 7.121 11.910 5.194 1.00 96.69 160 ALA A C 1
ATOM 1245 O O . ALA A 1 160 ? 6.408 12.800 5.649 1.00 96.69 160 ALA A O 1
ATOM 1246 N N . GLU A 1 161 ? 7.899 11.155 5.969 1.00 94.38 161 GLU A N 1
ATOM 1247 C CA . GLU A 1 161 ? 7.955 11.257 7.427 1.00 94.38 161 GLU A CA 1
ATOM 1248 C C . GLU A 1 161 ? 8.355 12.672 7.874 1.00 94.38 161 GLU A C 1
ATOM 1250 O O . GLU A 1 161 ? 7.674 13.271 8.708 1.00 94.38 161 GLU A O 1
ATOM 1255 N N . ALA A 1 162 ? 9.381 13.254 7.247 1.00 95.12 162 ALA A N 1
ATOM 1256 C CA . ALA A 1 162 ? 9.793 14.629 7.514 1.00 95.12 162 ALA A CA 1
ATOM 1257 C C . ALA A 1 162 ? 8.687 15.652 7.207 1.00 95.12 162 ALA A C 1
ATOM 1259 O O . ALA A 1 162 ? 8.397 16.507 8.043 1.00 95.12 162 ALA A O 1
ATOM 1260 N N . ALA A 1 163 ? 8.005 15.522 6.065 1.00 94.94 163 ALA A N 1
ATOM 1261 C CA . ALA A 1 163 ? 6.856 16.365 5.738 1.00 94.94 163 ALA A CA 1
ATOM 1262 C C . ALA A 1 163 ? 5.720 16.218 6.768 1.00 94.94 163 ALA A C 1
ATOM 1264 O O . ALA A 1 163 ? 5.066 17.203 7.110 1.00 94.94 163 ALA A O 1
ATOM 1265 N N . GLY A 1 164 ? 5.514 15.011 7.304 1.00 91.94 164 GLY A N 1
ATOM 1266 C CA . GLY A 1 164 ? 4.584 14.754 8.404 1.00 91.94 164 GLY A CA 1
ATOM 1267 C C . GLY A 1 164 ? 4.964 15.502 9.686 1.00 91.94 164 GLY A C 1
ATOM 1268 O O . GLY A 1 164 ? 4.109 16.136 10.300 1.00 91.94 164 GLY A O 1
ATOM 1269 N N . PHE A 1 165 ? 6.248 15.520 10.059 1.00 91.19 165 PHE A N 1
ATOM 1270 C CA . PHE A 1 165 ? 6.748 16.287 11.213 1.00 91.19 165 PHE A CA 1
ATOM 1271 C C . PHE A 1 165 ? 6.661 17.810 11.039 1.00 91.19 165 PHE A C 1
ATOM 1273 O O . PHE A 1 165 ? 6.714 18.560 12.017 1.00 91.19 165 PHE A O 1
ATOM 1280 N N . GLU A 1 166 ? 6.553 18.286 9.804 1.00 91.06 166 GLU A N 1
ATOM 1281 C CA . GLU A 1 166 ? 6.321 19.695 9.476 1.00 91.06 166 GLU A CA 1
ATOM 1282 C C . GLU A 1 166 ? 4.827 20.048 9.407 1.00 91.06 166 GLU A C 1
ATOM 1284 O O . GLU A 1 166 ? 4.482 21.219 9.267 1.00 91.06 166 GLU A O 1
ATOM 1289 N N . GLY A 1 167 ? 3.932 19.058 9.513 1.00 89.88 167 GLY A N 1
ATOM 1290 C CA . GLY A 1 167 ? 2.488 19.239 9.342 1.00 89.88 167 GLY A CA 1
ATOM 1291 C C . GLY A 1 167 ? 2.056 19.406 7.881 1.00 89.88 167 GLY A C 1
ATOM 1292 O O . GLY A 1 167 ? 0.929 19.819 7.608 1.00 89.88 167 GLY A O 1
ATOM 1293 N N . SER A 1 168 ? 2.928 19.090 6.919 1.00 93.81 168 SER A N 1
ATOM 1294 C CA . SER A 1 168 ? 2.630 19.176 5.489 1.00 93.81 168 SER A CA 1
ATOM 1295 C C . SER A 1 168 ? 1.966 17.893 4.979 1.00 93.81 168 SER A C 1
ATOM 1297 O O . SER A 1 168 ? 2.568 17.079 4.275 1.00 93.81 168 SER A O 1
ATOM 1299 N N . GLU A 1 169 ? 0.684 17.722 5.313 1.00 90.19 169 GLU A N 1
ATOM 1300 C CA . GLU A 1 169 ? -0.116 16.540 4.947 1.00 90.19 169 GLU A CA 1
ATOM 1301 C C . GLU A 1 169 ? -0.111 16.257 3.436 1.00 90.19 169 GLU A C 1
ATOM 1303 O O . GLU A 1 169 ? 0.051 15.115 3.010 1.00 90.19 169 GLU A O 1
ATOM 1308 N N . GLY A 1 170 ? -0.225 17.289 2.593 1.00 91.50 170 GLY A N 1
ATOM 1309 C CA . GLY A 1 170 ? -0.211 17.117 1.136 1.00 91.50 170 GLY A CA 1
ATOM 1310 C C . GLY A 1 170 ? 1.094 16.497 0.623 1.00 91.50 170 GLY A C 1
ATOM 1311 O O . GLY A 1 170 ? 1.063 15.555 -0.174 1.00 91.50 170 GLY A O 1
ATOM 1312 N N . ARG A 1 171 ? 2.239 16.978 1.125 1.00 94.25 171 ARG A N 1
ATOM 1313 C CA . ARG A 1 171 ? 3.565 16.447 0.774 1.00 94.25 171 ARG A CA 1
ATOM 1314 C C . ARG A 1 171 ? 3.750 15.033 1.316 1.00 94.25 171 ARG A C 1
ATOM 1316 O O . ARG A 1 171 ? 4.145 14.153 0.554 1.00 94.25 171 ARG A O 1
ATOM 1323 N N . PHE A 1 172 ? 3.380 14.795 2.578 1.00 94.62 172 PHE A N 1
ATOM 1324 C CA . PHE A 1 172 ? 3.378 13.460 3.185 1.00 94.62 172 PHE A CA 1
ATOM 1325 C C . PHE A 1 172 ? 2.606 12.452 2.321 1.00 94.62 172 PHE A C 1
ATOM 1327 O O . PHE A 1 172 ? 3.142 11.411 1.937 1.00 94.62 172 PHE A O 1
ATOM 1334 N N . LEU A 1 173 ? 1.366 12.779 1.942 1.00 93.88 173 LEU A N 1
ATOM 1335 C CA . LEU A 1 173 ? 0.532 11.908 1.116 1.00 93.88 173 LEU A CA 1
ATOM 1336 C C . LEU A 1 173 ? 1.135 11.661 -0.271 1.00 93.88 173 LEU A C 1
ATOM 1338 O O . LEU A 1 173 ? 1.086 10.523 -0.740 1.00 93.88 173 LEU A O 1
ATOM 1342 N N . SER A 1 174 ? 1.691 12.691 -0.918 1.00 95.81 174 SER A N 1
ATOM 1343 C CA . SER A 1 174 ? 2.312 12.564 -2.242 1.00 95.81 174 SER A CA 1
ATOM 1344 C C . SER A 1 174 ? 3.506 11.611 -2.212 1.00 95.81 174 SER A C 1
ATOM 1346 O O . SER A 1 174 ? 3.571 10.690 -3.024 1.00 95.81 174 SER A O 1
ATOM 1348 N N . PHE A 1 175 ? 4.405 11.770 -1.238 1.00 98.00 175 PHE A N 1
ATOM 1349 C CA . PHE A 1 175 ? 5.567 10.896 -1.097 1.00 98.00 175 PHE A CA 1
ATOM 1350 C C . PHE A 1 175 ? 5.182 9.463 -0.717 1.00 98.00 175 PHE A C 1
ATOM 1352 O O . PHE A 1 175 ? 5.701 8.530 -1.324 1.00 98.00 175 PHE A O 1
ATOM 1359 N N . CYS A 1 176 ? 4.215 9.261 0.190 1.00 97.31 176 CYS A N 1
ATOM 1360 C CA . CYS A 1 176 ? 3.702 7.919 0.485 1.00 97.31 176 CYS A CA 1
ATOM 1361 C C . CYS A 1 176 ? 3.145 7.226 -0.766 1.00 97.31 176 CYS A C 1
ATOM 1363 O O . CYS A 1 176 ? 3.381 6.040 -0.964 1.00 97.31 176 CYS A O 1
ATOM 1365 N N . ARG A 1 177 ? 2.395 7.949 -1.610 1.00 97.88 177 ARG A N 1
ATOM 1366 C CA . ARG A 1 177 ? 1.825 7.379 -2.840 1.00 97.88 177 ARG A CA 1
ATOM 1367 C C . ARG A 1 177 ? 2.907 7.019 -3.852 1.00 97.88 177 ARG A C 1
ATOM 1369 O O . ARG A 1 177 ? 2.843 5.932 -4.418 1.00 97.88 177 ARG A O 1
ATOM 1376 N N . ALA A 1 178 ? 3.891 7.895 -4.050 1.00 97.94 178 ALA A N 1
ATOM 1377 C CA . ALA A 1 178 ? 5.020 7.631 -4.938 1.00 97.94 178 ALA A CA 1
ATOM 1378 C C . ALA A 1 178 ? 5.841 6.420 -4.457 1.00 97.94 178 ALA A C 1
ATOM 1380 O O . ALA A 1 178 ? 6.094 5.505 -5.238 1.00 97.94 178 ALA A O 1
ATOM 1381 N N . ALA A 1 179 ? 6.166 6.353 -3.159 1.00 98.31 179 ALA A N 1
ATOM 1382 C CA . ALA A 1 179 ? 6.834 5.198 -2.561 1.00 98.31 179 ALA A CA 1
ATOM 1383 C C . ALA A 1 179 ? 6.020 3.913 -2.773 1.00 98.31 179 ALA A C 1
ATOM 1385 O O . ALA A 1 179 ? 6.553 2.926 -3.269 1.00 98.31 179 ALA A O 1
ATOM 1386 N N . SER A 1 180 ? 4.715 3.951 -2.488 1.00 98.19 180 SER A N 1
ATOM 1387 C CA . SER A 1 180 ? 3.802 2.817 -2.657 1.00 98.19 180 SER A CA 1
ATOM 1388 C C . SER A 1 180 ? 3.757 2.276 -4.090 1.00 98.19 180 SER A C 1
ATOM 1390 O O . SER A 1 180 ? 3.678 1.066 -4.297 1.00 98.19 180 SER A O 1
ATOM 1392 N N . VAL A 1 181 ? 3.836 3.155 -5.095 1.00 97.94 181 VAL A N 1
ATOM 1393 C CA . VAL A 1 181 ? 3.924 2.740 -6.502 1.00 97.94 181 VAL A CA 1
ATOM 1394 C C . VAL A 1 181 ? 5.225 1.982 -6.770 1.00 97.94 181 VAL A C 1
ATOM 1396 O O . VAL A 1 181 ? 5.177 0.929 -7.399 1.00 97.94 181 VAL A O 1
ATOM 1399 N N . LEU A 1 182 ? 6.370 2.448 -6.253 1.00 97.50 182 LEU A N 1
ATOM 1400 C CA . LEU A 1 182 ? 7.656 1.753 -6.428 1.00 97.50 182 LEU A CA 1
ATOM 1401 C C . LEU A 1 182 ? 7.653 0.348 -5.830 1.00 97.50 182 LEU A C 1
ATOM 1403 O O . LEU A 1 182 ? 8.223 -0.568 -6.426 1.00 97.50 182 LEU A O 1
ATOM 1407 N N . LYS A 1 183 ? 7.002 0.174 -4.674 1.00 98.00 183 LYS A N 1
ATOM 1408 C CA . LYS A 1 183 ? 6.871 -1.132 -4.013 1.00 98.00 183 LYS A CA 1
ATOM 1409 C C . LYS A 1 183 ? 6.076 -2.140 -4.846 1.00 98.00 183 LYS A C 1
ATOM 1411 O O . LYS A 1 183 ? 6.326 -3.335 -4.756 1.00 98.00 183 LYS A O 1
ATOM 1416 N N . ALA A 1 184 ? 5.131 -1.660 -5.654 1.00 97.06 184 ALA A N 1
ATOM 1417 C CA . ALA A 1 184 ? 4.272 -2.487 -6.497 1.00 97.06 184 ALA A CA 1
ATOM 1418 C C . ALA A 1 184 ? 4.853 -2.767 -7.897 1.00 97.06 184 ALA A C 1
ATOM 1420 O O . ALA A 1 184 ? 4.254 -3.514 -8.671 1.00 97.06 184 ALA A O 1
ATOM 1421 N N . LEU A 1 185 ? 5.992 -2.164 -8.265 1.00 95.75 185 LEU A N 1
ATOM 1422 C CA . LEU A 1 185 ? 6.601 -2.409 -9.572 1.00 95.75 185 LEU A CA 1
ATOM 1423 C C . LEU A 1 185 ? 7.186 -3.831 -9.659 1.00 95.75 185 LEU A C 1
ATOM 1425 O O . LEU A 1 185 ? 7.836 -4.289 -8.717 1.00 95.75 185 LEU A O 1
ATOM 1429 N N . PRO A 1 186 ? 7.033 -4.515 -10.809 1.00 92.75 186 PRO A N 1
ATOM 1430 C CA . PRO A 1 186 ? 7.484 -5.897 -10.990 1.00 92.75 186 PRO A CA 1
ATOM 1431 C C . PRO A 1 186 ? 8.995 -6.030 -11.228 1.00 92.75 186 PRO A C 1
ATOM 1433 O O . PRO A 1 186 ? 9.496 -7.141 -11.375 1.00 92.75 186 PRO A O 1
ATOM 1436 N N . SER A 1 187 ? 9.722 -4.917 -11.324 1.00 92.19 187 SER A N 1
ATOM 1437 C CA . SER A 1 187 ? 11.159 -4.902 -11.580 1.00 92.19 187 SER A CA 1
ATOM 1438 C C . SER A 1 187 ? 11.833 -3.702 -10.908 1.00 92.19 187 SER A C 1
ATOM 1440 O O . SER A 1 187 ? 11.160 -2.702 -10.623 1.00 92.19 187 SER A O 1
ATOM 1442 N N . PRO A 1 188 ? 13.161 -3.761 -10.696 1.00 94.50 188 PRO A N 1
ATOM 1443 C CA . PRO A 1 188 ? 13.931 -2.601 -10.271 1.00 94.50 188 PRO A CA 1
ATOM 1444 C C . PRO A 1 188 ? 13.818 -1.454 -11.283 1.00 94.50 188 PRO A C 1
ATOM 1446 O O . PRO A 1 188 ? 13.850 -1.678 -12.498 1.00 94.50 188 PRO A O 1
ATOM 1449 N N . VAL A 1 189 ? 13.710 -0.228 -10.782 1.00 94.50 189 VAL A N 1
ATOM 1450 C CA . VAL A 1 189 ? 13.859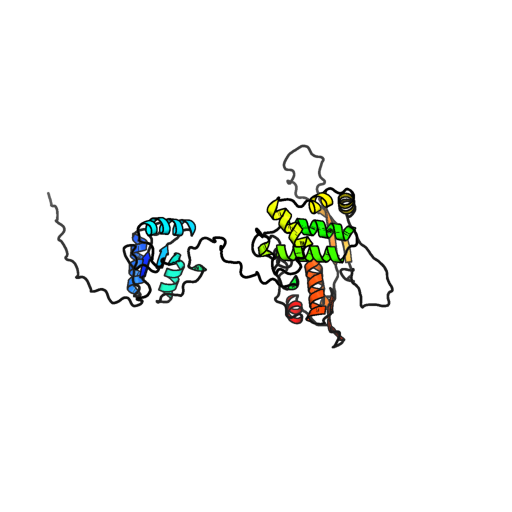 0.991 -11.577 1.00 94.50 189 VAL A CA 1
ATOM 1451 C C . VAL A 1 189 ? 15.351 1.271 -11.727 1.00 94.50 189 VAL A C 1
ATOM 1453 O O . VAL A 1 189 ? 16.066 1.412 -10.741 1.00 94.50 189 VAL A O 1
ATOM 1456 N N . THR A 1 190 ? 15.815 1.341 -12.968 1.00 93.19 190 THR A N 1
ATOM 1457 C CA . THR A 1 190 ? 17.212 1.601 -13.342 1.00 93.19 190 THR A CA 1
ATOM 1458 C C . THR A 1 190 ? 17.367 2.867 -14.182 1.00 93.19 190 THR A C 1
ATOM 1460 O O . THR A 1 190 ? 18.481 3.336 -14.374 1.00 93.19 190 THR A O 1
ATOM 1463 N N . ALA A 1 191 ? 16.274 3.406 -14.728 1.00 91.69 191 ALA A N 1
ATOM 1464 C CA . ALA A 1 191 ? 16.281 4.604 -15.557 1.00 91.69 191 ALA A CA 1
ATOM 1465 C C . ALA A 1 191 ? 15.052 5.475 -15.280 1.00 91.69 191 ALA A C 1
ATOM 1467 O O . ALA A 1 191 ? 13.943 4.968 -15.107 1.00 91.69 191 ALA A O 1
ATOM 1468 N N . LEU A 1 192 ? 15.235 6.797 -15.328 1.00 91.44 192 LEU A N 1
ATOM 1469 C CA . LEU A 1 192 ? 14.166 7.765 -15.064 1.00 91.44 192 LEU A CA 1
ATOM 1470 C C . LEU A 1 192 ? 12.981 7.632 -16.036 1.00 91.44 192 LEU A C 1
ATOM 1472 O O . LEU A 1 192 ? 11.835 7.856 -15.654 1.00 91.44 192 LEU A O 1
ATOM 1476 N N . SER A 1 193 ? 13.235 7.200 -17.274 1.00 89.88 193 SER A N 1
ATOM 1477 C CA . SER A 1 193 ? 12.193 6.963 -18.281 1.00 89.88 193 SER A CA 1
ATOM 1478 C C . SER A 1 193 ? 11.155 5.922 -17.849 1.00 89.88 193 SER A C 1
ATOM 1480 O O . SER A 1 193 ? 10.016 5.986 -18.301 1.00 89.88 193 SER A O 1
ATOM 1482 N N . GLN A 1 194 ? 11.499 5.000 -16.943 1.00 91.31 194 GLN A N 1
ATOM 1483 C CA . GLN A 1 194 ? 10.557 4.006 -16.415 1.00 91.31 194 GLN A CA 1
ATOM 1484 C C . GLN A 1 194 ? 9.511 4.615 -15.473 1.00 91.31 194 GLN A C 1
ATOM 1486 O O . GLN A 1 194 ? 8.480 3.992 -15.233 1.00 91.31 194 GLN A O 1
ATOM 1491 N N . LEU A 1 195 ? 9.758 5.820 -14.946 1.00 91.00 195 LEU A N 1
ATOM 1492 C CA . LEU A 1 195 ? 8.783 6.551 -14.137 1.00 91.00 195 LEU A CA 1
ATOM 1493 C C . LEU A 1 195 ? 7.776 7.330 -14.989 1.00 91.00 195 LEU A C 1
ATOM 1495 O O . LEU A 1 195 ? 6.756 7.790 -14.473 1.00 91.00 195 LEU A O 1
ATOM 1499 N N . GLN A 1 196 ? 8.036 7.485 -16.290 1.00 87.81 196 GLN A N 1
ATOM 1500 C CA . GLN A 1 196 ? 7.163 8.243 -17.172 1.00 87.81 196 GLN A CA 1
ATOM 1501 C C . GLN A 1 196 ? 5.793 7.562 -17.287 1.00 87.81 196 GLN A C 1
ATOM 1503 O O . GLN A 1 196 ? 5.679 6.409 -17.696 1.00 87.81 196 GLN A O 1
ATOM 1508 N N . GLY A 1 197 ? 4.740 8.301 -16.933 1.00 85.81 197 GLY A N 1
ATOM 1509 C CA . GLY A 1 197 ? 3.363 7.802 -16.943 1.00 85.81 197 GLY A CA 1
ATOM 1510 C C . GLY A 1 197 ? 2.936 7.072 -15.666 1.00 85.81 197 GLY A C 1
ATOM 1511 O O . GLY A 1 197 ? 1.762 6.723 -15.553 1.00 85.81 197 GLY A O 1
ATOM 1512 N N . LEU A 1 198 ? 3.831 6.881 -14.687 1.00 93.19 198 LEU A N 1
ATOM 1513 C CA . LEU A 1 198 ? 3.434 6.363 -13.380 1.00 93.19 198 LEU A CA 1
ATOM 1514 C C . LEU A 1 198 ? 2.665 7.430 -12.582 1.00 93.19 198 LEU A C 1
ATOM 1516 O O . LEU A 1 198 ? 3.048 8.605 -12.578 1.00 93.19 198 LEU A O 1
ATOM 1520 N N . PRO A 1 199 ? 1.591 7.048 -11.869 1.00 93.31 199 PRO A N 1
ATOM 1521 C CA . PRO A 1 199 ? 0.831 7.990 -11.065 1.00 93.31 199 PRO A CA 1
ATOM 1522 C C . PRO A 1 199 ? 1.657 8.471 -9.867 1.00 93.31 199 PRO A C 1
ATOM 1524 O O . PRO A 1 199 ? 2.482 7.740 -9.323 1.00 93.31 199 PRO A O 1
ATOM 1527 N N . HIS A 1 200 ? 1.376 9.694 -9.412 1.00 94.38 200 HIS A N 1
ATOM 1528 C CA . HIS A 1 200 ? 1.974 10.314 -8.215 1.00 94.38 200 HIS A CA 1
ATOM 1529 C C . HIS A 1 200 ? 3.468 10.661 -8.315 1.00 94.38 200 HIS A C 1
ATOM 1531 O O . HIS A 1 200 ? 4.044 11.129 -7.335 1.00 94.38 200 HIS A O 1
ATOM 1537 N N . PHE A 1 201 ? 4.077 10.516 -9.494 1.00 94.25 201 PHE A N 1
ATOM 1538 C CA . PHE A 1 201 ? 5.428 10.997 -9.781 1.00 94.25 201 PHE A CA 1
ATOM 1539 C C . PHE A 1 201 ? 5.397 12.413 -10.357 1.00 94.25 201 PHE A C 1
ATOM 1541 O O . PHE A 1 201 ? 5.275 12.617 -11.562 1.00 94.25 201 PHE A O 1
ATOM 1548 N N . GLY A 1 202 ? 5.480 13.402 -9.465 1.00 90.38 202 GLY A N 1
ATOM 1549 C CA . GLY A 1 202 ? 5.730 14.796 -9.839 1.00 90.38 202 GLY A CA 1
ATOM 1550 C C . GLY A 1 202 ? 7.222 15.097 -9.994 1.00 90.38 202 GLY A C 1
ATOM 1551 O O . GLY A 1 202 ? 8.068 14.264 -9.673 1.00 90.38 202 GLY A O 1
ATOM 1552 N N . GLU A 1 203 ? 7.544 16.324 -10.411 1.00 93.00 203 GLU A N 1
ATOM 1553 C CA . GLU A 1 203 ? 8.923 16.804 -10.609 1.00 93.00 203 GLU A CA 1
ATOM 1554 C C . GLU A 1 203 ? 9.832 16.514 -9.403 1.00 93.00 203 GLU A C 1
ATOM 1556 O O . GLU A 1 203 ? 10.929 15.986 -9.566 1.00 93.00 203 GLU A O 1
ATOM 1561 N N . HIS A 1 204 ? 9.347 16.765 -8.180 1.00 96.06 204 HIS A N 1
ATOM 1562 C CA . HIS A 1 204 ? 10.116 16.527 -6.954 1.00 96.06 204 HIS A CA 1
ATOM 1563 C C . HIS A 1 204 ? 10.428 15.035 -6.755 1.00 96.06 204 HIS A C 1
ATOM 1565 O O . HIS A 1 204 ? 11.584 14.665 -6.569 1.00 96.06 204 HIS A O 1
ATOM 1571 N N . SER A 1 205 ? 9.428 14.154 -6.835 1.00 97.00 205 SER A N 1
ATOM 1572 C CA . SER A 1 205 ? 9.649 12.708 -6.679 1.00 97.00 205 SER A CA 1
ATOM 1573 C C . SER A 1 205 ? 10.552 12.143 -7.778 1.00 97.00 205 SER A C 1
ATOM 1575 O O . SER A 1 205 ? 11.414 11.319 -7.484 1.00 97.00 205 SER A O 1
ATOM 1577 N N . CYS A 1 206 ? 10.400 12.616 -9.019 1.00 96.38 206 CYS A N 1
ATOM 1578 C CA . CYS A 1 206 ? 11.278 12.251 -10.129 1.00 96.38 206 CYS A CA 1
ATOM 1579 C C . CYS A 1 206 ? 12.726 12.691 -9.886 1.00 96.38 206 CYS A C 1
ATOM 1581 O O . CYS A 1 206 ? 13.622 11.876 -10.078 1.00 96.38 206 CYS A O 1
ATOM 1583 N N . ARG A 1 207 ? 12.958 13.922 -9.405 1.00 97.00 207 ARG A N 1
ATOM 1584 C CA . ARG A 1 207 ? 14.302 14.421 -9.065 1.00 97.00 207 ARG A CA 1
ATOM 1585 C C . ARG A 1 207 ? 14.979 13.554 -8.003 1.00 97.00 207 ARG A C 1
ATOM 1587 O O . ARG A 1 207 ? 16.126 13.169 -8.176 1.00 97.00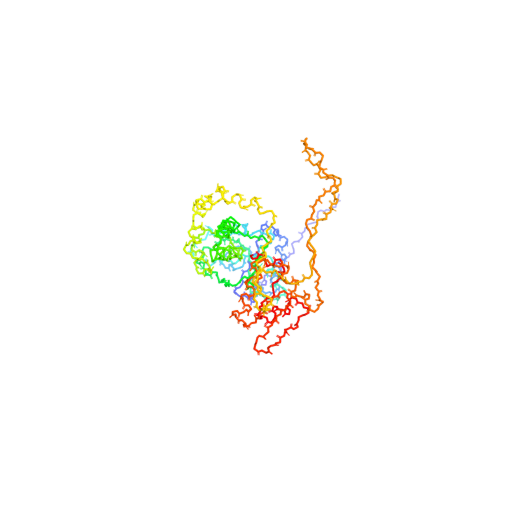 207 ARG A O 1
ATOM 1594 N N . VAL A 1 208 ? 14.256 13.199 -6.938 1.00 97.31 208 VAL A N 1
ATOM 1595 C CA . VAL A 1 208 ? 14.793 12.346 -5.862 1.00 97.31 208 VAL A CA 1
ATOM 1596 C C . VAL A 1 208 ? 15.202 10.977 -6.404 1.00 97.31 208 VAL A C 1
ATOM 1598 O O . VAL A 1 208 ? 16.292 10.501 -6.099 1.00 97.31 208 VAL A O 1
ATOM 1601 N N . VAL A 1 209 ? 14.360 10.346 -7.232 1.00 96.81 209 VAL A N 1
ATOM 1602 C CA . VAL A 1 209 ? 14.724 9.061 -7.848 1.00 96.81 209 VAL A CA 1
ATOM 1603 C C . VAL A 1 209 ? 15.895 9.225 -8.813 1.00 96.81 209 VAL A C 1
ATOM 1605 O O . VAL A 1 209 ? 16.789 8.389 -8.805 1.00 96.81 209 VAL A O 1
ATOM 1608 N N . GLN A 1 210 ? 15.928 10.294 -9.607 1.00 95.81 210 GLN A N 1
ATOM 1609 C CA . GLN A 1 210 ? 17.033 10.570 -10.521 1.00 95.81 210 GLN A CA 1
ATOM 1610 C C . GLN A 1 210 ? 18.371 10.676 -9.778 1.00 95.81 210 GLN A C 1
ATOM 1612 O O . GLN A 1 210 ? 19.309 9.969 -10.135 1.00 95.81 210 GLN A O 1
ATOM 1617 N N . GLU A 1 211 ? 18.443 11.480 -8.714 1.00 96.50 211 GLU A N 1
ATOM 1618 C CA . GLU A 1 211 ? 19.661 11.628 -7.909 1.00 96.50 211 GLU A CA 1
ATOM 1619 C C . GLU A 1 211 ? 20.124 10.285 -7.324 1.00 96.50 211 GLU A C 1
ATOM 1621 O O . GLU A 1 211 ? 21.309 9.963 -7.382 1.00 96.50 211 GLU A O 1
ATOM 1626 N N . LEU A 1 212 ? 19.192 9.463 -6.829 1.00 95.94 212 LEU A N 1
ATOM 1627 C CA . LEU A 1 212 ? 19.505 8.132 -6.299 1.00 95.94 212 LEU A CA 1
ATOM 1628 C C . LEU A 1 212 ? 20.012 7.168 -7.376 1.00 95.94 212 LEU A C 1
ATOM 1630 O O . LEU A 1 212 ? 20.875 6.344 -7.086 1.00 95.94 212 LEU A O 1
ATOM 1634 N N . LEU A 1 213 ? 19.491 7.250 -8.601 1.00 93.12 213 LEU A N 1
ATOM 1635 C CA . LEU A 1 213 ? 19.953 6.421 -9.716 1.00 93.12 213 LEU A CA 1
ATOM 1636 C C . LEU A 1 213 ? 21.339 6.848 -10.217 1.00 93.12 213 LEU A C 1
ATOM 1638 O O . LEU A 1 213 ? 22.143 5.990 -10.571 1.00 93.12 213 LEU A O 1
ATOM 1642 N N . GLU A 1 214 ? 21.615 8.152 -10.255 1.00 94.75 214 GLU A N 1
ATOM 1643 C CA . GLU A 1 214 ? 22.868 8.712 -10.779 1.00 94.75 214 GLU A CA 1
ATOM 1644 C C . GLU A 1 214 ? 24.013 8.647 -9.760 1.00 94.75 214 GLU A C 1
ATOM 1646 O O . GLU A 1 214 ? 25.136 8.283 -10.110 1.00 94.75 214 GLU A O 1
ATOM 1651 N N . HIS A 1 215 ? 23.732 8.972 -8.497 1.00 93.06 215 HIS A N 1
ATOM 1652 C CA . HIS A 1 215 ? 24.750 9.171 -7.460 1.00 93.06 215 HIS A CA 1
ATOM 1653 C C . HIS A 1 215 ? 24.674 8.144 -6.323 1.00 93.06 215 HIS A C 1
ATOM 1655 O O . HIS A 1 215 ? 25.553 8.112 -5.464 1.00 93.06 215 HIS A O 1
ATOM 1661 N N . GLY A 1 216 ? 23.623 7.318 -6.270 1.00 91.94 216 GLY A N 1
ATOM 1662 C CA . GLY A 1 216 ? 23.370 6.386 -5.163 1.00 91.94 216 GLY A CA 1
ATOM 1663 C C . GLY A 1 216 ? 22.844 7.049 -3.884 1.00 91.94 216 GLY A C 1
ATOM 1664 O O . GLY A 1 216 ? 22.435 6.350 -2.959 1.00 91.94 216 GLY A O 1
ATOM 1665 N N . VAL A 1 217 ? 22.825 8.384 -3.830 1.00 93.56 217 VAL A N 1
ATOM 1666 C CA . VAL A 1 217 ? 22.370 9.200 -2.698 1.00 93.56 217 VAL A CA 1
ATOM 1667 C C . VAL A 1 217 ? 21.585 10.408 -3.207 1.00 93.56 217 VAL A C 1
ATOM 1669 O O . VAL A 1 217 ? 21.831 10.897 -4.305 1.00 93.56 217 VAL A O 1
ATOM 1672 N N . CYS A 1 218 ? 20.647 10.900 -2.399 1.00 97.50 218 CYS A N 1
ATOM 1673 C CA . CYS A 1 218 ? 19.940 12.155 -2.649 1.00 97.50 218 CYS A CA 1
ATOM 1674 C C . CYS A 1 218 ? 20.291 13.137 -1.532 1.00 97.50 218 CYS A C 1
ATOM 1676 O O . CYS A 1 218 ? 20.067 12.846 -0.354 1.00 97.50 218 CYS A O 1
ATOM 1678 N N . GLU A 1 219 ? 20.830 14.303 -1.890 1.00 96.56 219 GLU A N 1
ATOM 1679 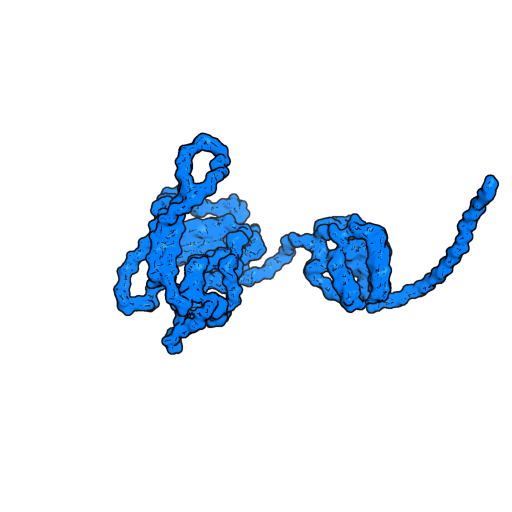C CA . GLU A 1 219 ? 21.338 15.275 -0.913 1.00 96.56 219 GLU A CA 1
ATOM 1680 C C . GLU A 1 219 ? 20.235 15.780 0.023 1.00 96.56 219 GLU A C 1
ATOM 1682 O O . GLU A 1 219 ? 20.461 16.015 1.210 1.00 96.56 219 GLU A O 1
ATOM 1687 N N . GLU A 1 220 ? 19.015 15.937 -0.495 1.00 97.31 220 GLU A N 1
ATOM 1688 C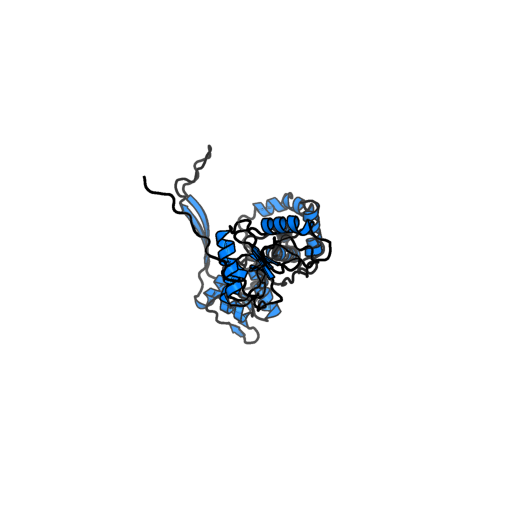 CA . GLU A 1 220 ? 17.853 16.317 0.307 1.00 97.31 220 GLU A CA 1
ATOM 1689 C C . GLU A 1 220 ? 17.506 15.255 1.351 1.00 97.31 220 GLU A C 1
ATOM 1691 O O . GLU A 1 220 ? 17.251 15.598 2.506 1.00 97.31 220 GLU A O 1
ATOM 1696 N N . VAL A 1 221 ? 17.529 13.979 0.962 1.00 97.44 221 VAL A N 1
ATOM 1697 C CA . VAL A 1 221 ? 17.223 12.855 1.856 1.00 97.44 221 VAL A CA 1
ATOM 1698 C C . VAL A 1 221 ? 18.274 12.761 2.956 1.00 97.44 221 VAL A C 1
ATOM 1700 O O . VAL A 1 221 ? 17.917 12.668 4.130 1.00 97.44 221 VAL A O 1
ATOM 1703 N N . GLU A 1 222 ? 19.555 12.862 2.605 1.00 97.38 222 GLU A N 1
ATOM 1704 C CA . GLU A 1 222 ? 20.645 12.826 3.582 1.00 97.38 222 GLU A CA 1
ATOM 1705 C C . GLU A 1 222 ? 20.604 14.033 4.523 1.00 97.38 222 GLU A C 1
ATOM 1707 O O . GLU A 1 222 ? 20.712 13.877 5.739 1.00 97.38 222 GLU A O 1
ATOM 1712 N N . ARG A 1 223 ? 20.326 15.235 4.004 1.00 97.31 223 ARG A N 1
ATOM 1713 C CA . ARG A 1 223 ? 20.134 16.430 4.837 1.00 97.31 223 ARG A CA 1
ATOM 1714 C C . ARG A 1 223 ? 18.994 16.252 5.840 1.00 97.31 223 ARG A C 1
ATOM 1716 O O . ARG A 1 223 ? 19.134 16.659 6.991 1.00 97.31 223 ARG A O 1
ATOM 1723 N N . VAL A 1 224 ? 17.878 15.644 5.431 1.00 96.31 224 VAL A N 1
ATOM 1724 C CA . VAL A 1 224 ? 16.762 15.329 6.336 1.00 96.31 224 VAL A CA 1
ATOM 1725 C C . VAL A 1 224 ? 17.201 14.316 7.395 1.00 96.31 224 VAL A C 1
ATOM 1727 O O . VAL A 1 224 ? 17.032 14.590 8.583 1.00 96.31 224 VAL A O 1
ATOM 1730 N N . ARG A 1 225 ? 17.823 13.198 6.996 1.00 94.12 225 ARG A N 1
ATOM 1731 C CA . ARG A 1 225 ? 18.292 12.132 7.906 1.00 94.12 225 ARG A CA 1
ATOM 1732 C C . ARG A 1 225 ? 19.282 12.633 8.955 1.00 94.12 225 ARG A C 1
ATOM 1734 O O . ARG A 1 225 ? 19.224 12.206 10.109 1.00 94.12 225 ARG A O 1
ATOM 1741 N N . LEU A 1 226 ? 20.177 13.533 8.558 1.00 94.50 226 LEU A N 1
ATOM 1742 C CA . LEU A 1 226 ? 21.208 14.105 9.422 1.00 94.50 226 LEU A CA 1
ATOM 1743 C C . LEU A 1 226 ? 20.716 15.299 10.247 1.00 94.50 226 LEU A C 1
ATOM 1745 O O . LEU A 1 226 ? 21.431 15.753 11.137 1.00 94.50 226 LEU A O 1
ATOM 1749 N N . SER A 1 227 ? 19.514 15.818 9.983 1.00 96.19 227 SER A N 1
ATOM 1750 C CA . SER A 1 227 ? 19.005 16.963 10.733 1.00 96.19 227 SER A CA 1
ATOM 1751 C C . SER A 1 227 ? 18.657 16.585 12.175 1.00 96.19 227 SER A C 1
ATOM 1753 O O . SER A 1 227 ? 17.934 15.618 12.432 1.00 96.19 227 SER A O 1
ATOM 1755 N N . GLU A 1 228 ? 19.113 17.408 13.123 1.00 93.81 228 GLU A N 1
ATOM 1756 C CA . GLU A 1 228 ? 18.807 17.248 14.550 1.00 93.81 228 GLU A CA 1
ATOM 1757 C C . GLU A 1 228 ? 17.294 17.213 14.789 1.00 93.81 228 GLU A C 1
ATOM 1759 O O . GLU A 1 228 ? 16.806 16.384 15.553 1.00 93.81 228 GLU A O 1
ATOM 1764 N N . ARG A 1 229 ? 16.527 18.050 14.077 1.00 90.38 229 ARG A N 1
ATOM 1765 C CA . ARG A 1 229 ? 15.061 18.060 14.151 1.00 90.38 229 ARG A CA 1
ATOM 1766 C C . ARG A 1 229 ? 14.464 16.706 13.779 1.00 90.38 229 ARG A C 1
ATOM 1768 O O . ARG A 1 229 ? 13.647 16.193 14.536 1.00 90.38 229 ARG A O 1
ATOM 1775 N N . TYR A 1 230 ? 14.829 16.139 12.630 1.00 91.38 230 TYR A N 1
ATOM 1776 C CA . TYR A 1 230 ? 14.270 14.863 12.181 1.00 91.38 230 TYR A CA 1
ATOM 1777 C C . TYR A 1 230 ? 14.658 13.726 13.129 1.00 91.38 230 TYR A C 1
ATOM 1779 O O . TYR A 1 230 ? 13.795 12.949 13.528 1.00 91.38 230 TYR A O 1
ATOM 1787 N N . GLN A 1 231 ? 15.921 13.671 13.563 1.00 89.94 231 GLN A N 1
ATOM 1788 C CA . GLN A 1 231 ? 16.394 12.675 14.530 1.00 89.94 231 GLN A CA 1
ATOM 1789 C C . GLN A 1 231 ? 15.688 12.803 15.882 1.00 89.94 231 GLN A C 1
ATOM 1791 O O . GLN A 1 231 ? 15.262 11.801 16.451 1.00 89.94 231 GLN A O 1
ATOM 1796 N N . THR A 1 232 ? 15.504 14.031 16.366 1.00 88.00 232 THR A N 1
ATOM 1797 C CA . THR A 1 232 ? 14.797 14.317 17.619 1.00 88.00 232 THR A CA 1
ATOM 1798 C C . THR A 1 232 ? 13.330 13.922 17.514 1.00 88.00 232 THR A C 1
ATOM 1800 O O . THR A 1 232 ? 12.829 13.204 18.371 1.00 88.00 232 THR A O 1
ATOM 1803 N N . MET A 1 233 ? 12.641 14.306 16.438 1.00 85.00 233 MET A N 1
ATOM 1804 C CA . MET A 1 233 ? 11.242 13.927 16.219 1.00 85.00 233 MET A CA 1
ATOM 1805 C C . MET A 1 233 ? 11.079 12.408 16.093 1.00 85.00 233 MET A C 1
ATOM 1807 O O . MET A 1 233 ? 10.187 11.837 16.712 1.00 85.00 233 MET A O 1
ATOM 1811 N N . LYS A 1 234 ? 11.977 11.735 15.368 1.00 82.06 234 LYS A N 1
ATOM 1812 C CA . LYS A 1 234 ? 11.966 10.277 15.210 1.00 82.06 234 LYS A CA 1
ATOM 1813 C C . LYS A 1 234 ? 12.290 9.534 16.510 1.00 82.06 234 LYS A C 1
ATOM 1815 O O . LYS A 1 234 ? 11.695 8.498 16.781 1.00 82.06 234 LYS A O 1
ATOM 1820 N N . GLY A 1 235 ? 13.209 10.062 17.321 1.00 70.75 235 GLY A N 1
ATOM 1821 C CA . GLY A 1 235 ? 13.617 9.475 18.600 1.00 70.75 235 GLY A CA 1
ATOM 1822 C C . GLY A 1 235 ? 12.641 9.732 19.754 1.00 70.75 235 GLY A C 1
ATOM 1823 O O . GLY A 1 235 ? 12.487 8.875 20.621 1.00 70.75 235 GLY A O 1
ATOM 1824 N N . LEU A 1 236 ? 11.964 10.886 19.770 1.00 62.16 236 LEU A N 1
ATOM 1825 C CA . LEU A 1 236 ? 10.963 11.230 20.788 1.00 62.16 236 LEU A CA 1
ATOM 1826 C C . LEU A 1 236 ? 9.615 10.545 20.544 1.00 62.16 236 LEU A C 1
ATOM 1828 O O . LEU A 1 236 ? 8.880 10.271 21.496 1.00 62.16 236 LEU A O 1
ATOM 1832 N N . VAL A 1 237 ? 9.277 10.238 19.290 1.00 55.28 237 VAL A N 1
ATOM 1833 C CA . VAL A 1 237 ? 8.056 9.499 18.952 1.00 55.28 237 VAL A CA 1
ATOM 1834 C C . VAL A 1 237 ? 8.278 8.003 19.202 1.00 55.28 237 VAL A C 1
ATOM 1836 O O . VAL A 1 237 ? 8.442 7.203 18.290 1.00 55.28 237 VAL A O 1
ATOM 1839 N N . LEU A 1 238 ? 8.266 7.610 20.478 1.00 49.62 238 LEU A N 1
ATOM 1840 C CA . LEU A 1 238 ? 8.198 6.200 20.887 1.00 49.62 238 LEU A CA 1
ATOM 1841 C C . LEU A 1 238 ? 6.753 5.669 20.826 1.00 49.62 238 LEU A C 1
ATOM 1843 O O . LEU A 1 238 ? 6.525 4.484 20.591 1.00 49.62 238 LEU A O 1
ATOM 1847 N N . TYR A 1 239 ? 5.778 6.560 21.031 1.00 48.22 239 TYR A N 1
ATOM 1848 C CA . TYR A 1 239 ? 4.340 6.331 20.892 1.00 48.22 239 TYR A CA 1
ATOM 1849 C C . TYR A 1 239 ? 3.645 7.696 20.765 1.00 48.22 239 TYR A C 1
ATOM 1851 O O . TYR A 1 239 ? 3.743 8.520 21.672 1.00 48.22 239 TYR A O 1
ATOM 1859 N N . HIS A 1 240 ? 2.964 7.967 19.648 1.00 41.62 240 HIS A N 1
ATOM 1860 C CA . HIS A 1 240 ? 2.196 9.201 19.456 1.00 41.62 240 HIS A CA 1
ATOM 1861 C C . HIS A 1 240 ? 0.721 8.866 19.244 1.00 41.62 240 HIS A C 1
ATOM 1863 O O . HIS A 1 240 ? 0.348 8.297 18.220 1.00 41.62 240 HIS A O 1
ATOM 1869 N N . GLN A 1 241 ? -0.116 9.236 20.214 1.00 43.03 241 GLN A N 1
ATOM 1870 C CA . GLN A 1 241 ? -1.569 9.146 20.115 1.00 43.03 241 GLN A CA 1
ATOM 1871 C C . GLN A 1 241 ? -2.143 10.561 20.234 1.00 43.03 241 GLN A C 1
ATOM 1873 O O . GLN A 1 241 ? -2.207 11.127 21.321 1.00 43.03 241 GLN A O 1
ATOM 1878 N N . HIS A 1 242 ? -2.514 11.157 19.099 1.00 31.27 242 HIS A N 1
ATOM 1879 C CA . HIS A 1 242 ? -3.101 12.494 19.047 1.00 31.27 242 HIS A CA 1
ATOM 1880 C C . HIS A 1 242 ? -4.628 12.387 19.024 1.00 31.27 242 HIS A C 1
ATOM 1882 O O . HIS A 1 242 ? -5.206 11.954 18.028 1.00 31.27 242 HIS A O 1
ATOM 1888 N N . HIS A 1 243 ? -5.288 12.806 20.103 1.00 35.94 243 HIS A N 1
ATOM 1889 C CA . HIS A 1 243 ? -6.728 13.064 20.111 1.00 35.94 243 HIS A CA 1
ATOM 1890 C C . HIS A 1 243 ? -6.957 14.578 20.124 1.00 35.94 243 HIS A C 1
ATOM 1892 O O . HIS A 1 243 ? -6.788 15.226 21.154 1.00 35.94 243 HIS A O 1
ATOM 1898 N N . ARG A 1 244 ? -7.355 15.149 18.979 1.00 28.45 244 ARG A N 1
ATOM 1899 C CA . ARG A 1 244 ? -8.031 16.455 18.953 1.00 28.45 244 ARG A CA 1
ATOM 1900 C C . ARG A 1 244 ? -9.521 16.199 19.143 1.00 28.45 244 ARG A C 1
ATOM 1902 O O . ARG A 1 244 ? -10.134 15.519 18.326 1.00 28.45 244 ARG A O 1
ATOM 1909 N N . SER A 1 245 ? -10.055 16.687 20.256 1.00 32.12 245 SER A N 1
ATOM 1910 C CA . SER A 1 245 ? -11.485 16.687 20.549 1.00 32.12 245 SER A CA 1
ATOM 1911 C C . SER A 1 245 ? -12.140 17.843 19.801 1.00 32.12 245 SER A C 1
ATOM 1913 O O . SER A 1 245 ? -11.809 18.992 20.074 1.00 32.12 245 SER A O 1
ATOM 1915 N N . GLU A 1 246 ? -13.076 17.537 18.909 1.00 34.16 246 GLU A N 1
ATOM 1916 C CA . GLU A 1 246 ? -14.097 18.472 18.429 1.00 34.16 246 GLU A CA 1
ATOM 1917 C C . GLU A 1 246 ? -15.468 17.772 18.495 1.00 34.16 246 GLU A C 1
ATOM 1919 O O . GLU A 1 246 ? -15.541 16.543 18.489 1.00 34.16 246 GLU A O 1
ATOM 1924 N N . ASP A 1 247 ? -16.512 18.582 18.662 1.00 32.53 247 ASP A N 1
ATOM 1925 C CA . ASP A 1 247 ? -17.836 18.311 19.244 1.00 32.53 247 ASP A CA 1
ATOM 1926 C C . ASP A 1 247 ? -18.530 16.946 18.975 1.00 32.53 247 ASP A C 1
ATOM 1928 O O . ASP A 1 247 ? -18.484 16.423 17.858 1.00 32.53 247 ASP A O 1
ATOM 1932 N N . PRO A 1 248 ? -19.317 16.403 19.937 1.00 35.53 248 PRO A N 1
ATOM 1933 C CA . PRO A 1 248 ? -19.991 15.097 19.832 1.00 35.53 248 PRO A CA 1
ATOM 1934 C C . PRO A 1 248 ? -21.164 15.025 18.836 1.00 35.53 248 PRO A C 1
ATOM 1936 O O . PRO A 1 248 ? -21.846 14.003 18.768 1.00 35.53 248 PRO A O 1
ATOM 1939 N N . THR A 1 249 ? -21.457 16.085 18.084 1.00 35.97 249 THR A N 1
ATOM 1940 C CA . THR A 1 249 ? -22.671 16.176 17.254 1.00 35.97 249 THR A CA 1
ATOM 1941 C C . THR A 1 249 ? -22.497 15.664 15.822 1.00 35.97 249 THR A C 1
ATOM 1943 O O . THR A 1 249 ? -23.488 15.522 15.108 1.00 35.97 249 THR A O 1
ATOM 1946 N N . HIS A 1 250 ? -21.282 15.296 15.399 1.00 41.47 250 HIS A N 1
ATOM 1947 C CA . HIS A 1 250 ? -21.022 14.792 14.048 1.00 41.47 250 HIS A CA 1
ATOM 1948 C C . HIS A 1 250 ? -20.416 13.379 14.042 1.00 41.47 250 HIS A C 1
ATOM 1950 O O . HIS A 1 250 ? -19.206 13.187 13.957 1.00 41.47 250 HIS A O 1
ATOM 1956 N N . LEU A 1 251 ? -21.281 12.360 13.971 1.00 41.41 251 LEU A N 1
ATOM 1957 C CA . LEU A 1 251 ? -20.931 10.957 13.658 1.00 41.41 251 LEU A CA 1
ATOM 1958 C C . LEU A 1 251 ? -20.300 10.762 12.256 1.00 41.41 251 LEU A C 1
ATOM 1960 O O . LEU A 1 251 ? -20.066 9.640 11.814 1.00 41.41 251 LEU A O 1
ATOM 1964 N N . THR A 1 252 ? -20.047 11.842 11.517 1.00 42.41 252 THR A N 1
ATOM 1965 C CA . THR A 1 252 ? -19.817 11.822 10.068 1.00 42.41 252 THR A CA 1
ATOM 1966 C C . THR A 1 252 ? -18.397 12.160 9.624 1.00 42.41 252 THR A C 1
ATOM 1968 O O . THR A 1 252 ? -18.167 12.206 8.415 1.00 42.41 252 THR A O 1
ATOM 1971 N N . GLN A 1 253 ? -17.443 12.391 10.533 1.00 40.09 253 GLN A N 1
ATOM 1972 C CA . GLN A 1 253 ? -16.129 12.914 10.129 1.00 40.09 253 GLN A CA 1
ATOM 1973 C C . GLN A 1 253 ? -14.951 12.449 11.003 1.00 40.09 253 GLN A C 1
ATOM 1975 O O . GLN A 1 253 ? -14.057 13.221 11.332 1.00 40.09 253 GLN A O 1
ATOM 1980 N N . GLN A 1 254 ? -14.898 11.164 11.362 1.00 39.31 254 GLN A N 1
ATOM 1981 C CA . GLN A 1 254 ? -13.704 10.602 12.004 1.00 39.31 254 GLN A CA 1
ATOM 1982 C C . GLN A 1 254 ? -12.600 10.346 10.964 1.00 39.31 254 GLN A C 1
ATOM 1984 O O . GLN A 1 254 ? -12.504 9.276 10.372 1.00 39.31 254 GLN A O 1
ATOM 1989 N N . SER A 1 255 ? -11.779 11.369 10.716 1.00 42.47 255 SER A N 1
ATOM 1990 C CA . SER A 1 255 ? -10.648 11.335 9.771 1.00 42.47 255 SER A CA 1
ATOM 1991 C C . SER A 1 255 ? -9.382 10.673 10.352 1.00 42.47 255 SER A C 1
ATOM 1993 O O . SER A 1 255 ? -8.536 10.199 9.594 1.00 42.47 255 SER A O 1
ATOM 1995 N N . HIS A 1 256 ? -9.234 10.604 11.685 1.00 41.84 256 HIS A N 1
ATOM 1996 C CA . HIS A 1 256 ? -7.944 10.260 12.313 1.00 41.84 256 HIS A CA 1
ATOM 1997 C C . HIS A 1 256 ? -7.971 9.159 13.389 1.00 41.84 256 HIS A C 1
ATOM 1999 O O . HIS A 1 256 ? -6.905 8.671 13.760 1.00 41.84 256 HIS A O 1
ATOM 2005 N N . THR A 1 257 ? -9.135 8.718 13.872 1.00 45.84 257 THR A N 1
ATOM 2006 C CA . THR A 1 257 ? -9.243 7.530 14.736 1.00 45.84 257 THR A CA 1
ATOM 2007 C C . THR A 1 257 ? -9.304 6.267 13.874 1.00 45.84 257 THR A C 1
ATOM 2009 O O . THR A 1 257 ? -10.100 6.202 12.941 1.00 45.84 257 THR A O 1
ATOM 2012 N N . MET A 1 258 ? -8.462 5.262 14.170 1.00 53.75 258 MET A N 1
ATOM 2013 C CA . MET A 1 258 ? -8.444 3.966 13.454 1.00 53.75 258 MET A CA 1
ATOM 2014 C C . MET A 1 258 ? -9.851 3.345 13.365 1.00 53.75 258 MET A C 1
ATOM 2016 O O . MET A 1 258 ? -10.242 2.814 12.326 1.00 53.75 258 MET A O 1
ATOM 2020 N N . ASP A 1 259 ? -10.611 3.476 14.454 1.00 71.38 259 ASP A N 1
ATOM 2021 C CA . ASP A 1 259 ? -11.978 3.000 14.680 1.00 71.38 259 ASP A CA 1
ATOM 2022 C C . ASP A 1 259 ? -12.460 3.507 16.056 1.00 71.38 259 ASP A C 1
ATOM 2024 O O . ASP A 1 259 ? -11.697 4.172 16.773 1.00 71.38 259 ASP A O 1
ATOM 2028 N N . ALA A 1 260 ? -13.698 3.179 16.425 1.00 80.69 260 ALA A N 1
ATOM 2029 C CA . ALA A 1 260 ? -14.310 3.439 17.727 1.00 80.69 260 ALA A CA 1
ATOM 2030 C C . ALA A 1 260 ? -14.612 2.147 18.522 1.00 80.69 260 ALA A C 1
ATOM 2032 O O . ALA A 1 260 ? -15.479 2.154 19.393 1.00 80.69 260 ALA A O 1
ATOM 2033 N N . PHE A 1 261 ? -13.929 1.037 18.224 1.00 83.25 261 PHE A N 1
ATOM 2034 C CA . PHE A 1 261 ? -14.080 -0.214 18.965 1.00 83.25 261 PHE A CA 1
ATOM 2035 C C . PHE A 1 261 ? -13.484 -0.125 20.371 1.00 83.25 261 PHE A C 1
ATOM 2037 O O . PHE A 1 261 ? -12.579 0.676 20.650 1.00 83.25 261 PHE A O 1
ATOM 2044 N N . GLU A 1 262 ? -13.986 -0.993 21.251 1.00 82.69 262 GLU A N 1
ATOM 2045 C CA . GLU A 1 262 ? -13.396 -1.233 22.563 1.00 82.69 262 GLU A CA 1
ATOM 2046 C C . GLU A 1 262 ? -12.010 -1.858 22.383 1.00 82.69 262 GLU A C 1
ATOM 2048 O O . GLU A 1 262 ? -11.837 -2.838 21.652 1.00 82.69 262 GLU A O 1
ATOM 2053 N N . ARG A 1 263 ? -11.003 -1.246 23.011 1.00 86.06 263 ARG A N 1
ATOM 2054 C CA . ARG A 1 263 ? -9.592 -1.575 22.799 1.00 86.06 263 ARG A CA 1
ATOM 2055 C C . ARG A 1 263 ? -8.827 -1.596 24.107 1.00 86.06 263 ARG A C 1
ATOM 2057 O O . ARG A 1 263 ? -9.065 -0.767 24.981 1.00 86.06 263 ARG A O 1
ATOM 2064 N N . SER A 1 264 ? -7.866 -2.508 24.202 1.00 83.38 264 SER A N 1
ATOM 2065 C CA . SER A 1 264 ? -6.913 -2.577 25.306 1.00 83.38 264 SER A CA 1
ATOM 2066 C C . SER A 1 264 ? -5.488 -2.586 24.765 1.00 83.38 264 SER A C 1
ATOM 2068 O O . SER A 1 264 ? -5.105 -3.476 24.008 1.00 83.38 264 SER A O 1
ATOM 2070 N N . PHE A 1 265 ? -4.705 -1.573 25.137 1.00 87.94 265 PHE A N 1
ATOM 2071 C CA . PHE A 1 265 ? -3.295 -1.454 24.773 1.00 87.94 265 PHE A CA 1
ATOM 2072 C C . PHE A 1 265 ? -2.445 -1.984 25.923 1.00 87.94 265 PHE A C 1
ATOM 2074 O O . PHE A 1 265 ? -2.352 -1.365 26.984 1.00 87.94 265 PHE A O 1
ATOM 2081 N N . CYS A 1 266 ? -1.836 -3.147 25.725 1.00 83.00 266 CYS A N 1
ATOM 2082 C CA . CYS A 1 266 ? -1.164 -3.900 26.772 1.00 83.00 266 CYS A CA 1
ATOM 2083 C C . CYS A 1 266 ? 0.337 -4.040 26.503 1.00 83.00 266 CYS A C 1
ATOM 2085 O O . CYS A 1 266 ? 0.816 -3.961 25.370 1.00 83.00 266 CYS A O 1
ATOM 2087 N N . ILE A 1 267 ? 1.089 -4.318 27.567 1.00 91.56 267 ILE A N 1
ATOM 2088 C CA . ILE A 1 267 ? 2.467 -4.796 27.479 1.00 91.56 267 ILE A CA 1
ATOM 2089 C C . ILE A 1 267 ? 2.512 -6.168 28.145 1.00 91.56 267 ILE A C 1
ATOM 2091 O O . ILE A 1 267 ? 2.346 -6.282 29.357 1.00 91.56 267 ILE A O 1
ATOM 2095 N N . PHE A 1 268 ? 2.735 -7.210 27.351 1.00 87.25 268 PHE A N 1
ATOM 2096 C CA . PHE A 1 268 ? 2.863 -8.578 27.836 1.00 87.25 268 PHE A CA 1
ATOM 2097 C C . PHE A 1 268 ? 4.322 -8.924 28.111 1.00 87.25 268 PHE A C 1
ATOM 2099 O O . PHE A 1 268 ? 5.240 -8.524 27.392 1.00 87.25 268 PHE A O 1
ATOM 2106 N N . ARG A 1 269 ? 4.529 -9.725 29.153 1.00 90.50 269 ARG A N 1
ATOM 2107 C CA . ARG A 1 269 ? 5.805 -10.376 29.432 1.00 90.50 269 ARG A CA 1
ATOM 2108 C C . ARG A 1 269 ? 5.894 -11.656 28.602 1.00 90.50 269 ARG A C 1
ATOM 2110 O O . ARG A 1 269 ? 5.189 -12.614 28.896 1.00 90.50 269 ARG A O 1
ATOM 2117 N N . LEU A 1 270 ? 6.777 -11.683 27.606 1.00 89.31 270 LEU A N 1
ATOM 2118 C CA . LEU A 1 270 ? 7.052 -12.855 26.776 1.00 89.31 270 LEU A CA 1
ATOM 2119 C C . LEU A 1 270 ? 8.319 -13.570 27.278 1.00 89.31 270 LEU A C 1
ATOM 2121 O O . LEU A 1 270 ? 9.404 -12.996 27.157 1.00 89.31 270 LEU A O 1
ATOM 2125 N N . PRO A 1 271 ? 8.229 -14.786 27.844 1.00 89.00 271 PRO A N 1
ATOM 2126 C CA . PRO A 1 271 ? 9.402 -15.565 28.238 1.00 89.00 271 PRO A CA 1
ATOM 2127 C C . PRO A 1 271 ? 10.310 -15.864 27.039 1.00 89.00 271 PRO A C 1
ATOM 2129 O O . PRO A 1 271 ? 9.820 -16.167 25.951 1.00 89.00 271 PRO A O 1
ATOM 2132 N N . GLN A 1 272 ? 11.626 -15.790 27.231 1.00 79.19 272 GLN A N 1
ATOM 2133 C CA . GLN A 1 272 ? 12.600 -16.162 26.205 1.00 79.19 272 GLN A CA 1
ATOM 2134 C C . GLN A 1 272 ? 13.104 -17.592 26.444 1.00 79.19 272 GLN A C 1
ATOM 2136 O O . GLN A 1 272 ? 13.371 -17.953 27.593 1.00 79.19 272 GLN A O 1
ATOM 2141 N N . PRO A 1 273 ? 13.244 -18.417 25.390 1.00 74.25 273 PRO A N 1
ATOM 2142 C CA . PRO A 1 273 ? 13.808 -19.751 25.535 1.00 74.25 273 PRO A CA 1
ATOM 2143 C C . PRO A 1 273 ? 15.277 -19.665 25.999 1.00 74.25 273 PRO A C 1
ATOM 2145 O O . PRO A 1 273 ? 16.027 -18.816 25.506 1.00 74.25 273 PRO A O 1
ATOM 2148 N N . PRO A 1 274 ? 15.720 -20.525 26.934 1.00 62.25 274 PRO A N 1
ATOM 2149 C CA . PRO A 1 274 ? 17.110 -20.552 27.378 1.00 62.25 274 PRO A CA 1
ATOM 2150 C C . PRO A 1 274 ? 18.010 -21.032 26.228 1.00 62.25 274 PRO A C 1
ATOM 2152 O O . PRO A 1 274 ? 17.974 -22.204 25.867 1.00 62.25 274 PRO A O 1
ATOM 2155 N N . GLY A 1 275 ? 18.799 -20.130 25.628 1.00 59.88 275 GLY A N 1
ATOM 2156 C CA . GLY A 1 275 ? 19.773 -20.500 24.587 1.00 59.88 275 GLY A CA 1
ATOM 2157 C C . GLY A 1 275 ? 20.112 -19.453 23.520 1.00 59.88 275 GLY A C 1
ATOM 2158 O O . GLY A 1 275 ? 21.010 -19.694 22.723 1.00 59.88 275 GLY A O 1
ATOM 2159 N N . SER A 1 276 ? 19.467 -18.282 23.483 1.00 54.88 276 SER A N 1
ATOM 2160 C CA . SER A 1 276 ? 19.754 -17.253 22.461 1.00 54.88 276 SER A CA 1
ATOM 2161 C C . SER A 1 276 ? 20.971 -16.360 22.758 1.00 54.88 276 SER A C 1
ATOM 2163 O O . SER A 1 276 ? 21.220 -15.402 22.028 1.00 54.88 276 SER A O 1
ATOM 2165 N N . ALA A 1 277 ? 21.742 -16.646 23.811 1.00 53.69 277 ALA A N 1
ATOM 2166 C CA . ALA A 1 277 ? 22.975 -15.929 24.128 1.00 53.69 277 ALA A CA 1
ATOM 2167 C C . ALA A 1 277 ? 24.151 -16.503 23.319 1.00 53.69 277 ALA A C 1
ATOM 2169 O O . ALA A 1 277 ? 24.969 -17.265 23.831 1.00 53.69 277 ALA A O 1
ATOM 2170 N N . VAL A 1 278 ? 24.235 -16.146 22.036 1.00 51.31 278 VAL A N 1
ATOM 2171 C CA . VAL A 1 278 ? 25.451 -16.367 21.247 1.00 51.31 278 VAL A CA 1
ATOM 2172 C C . VAL A 1 278 ? 26.419 -15.217 21.527 1.00 51.31 278 VAL A C 1
ATOM 2174 O O . VAL A 1 278 ? 26.254 -14.126 20.998 1.00 51.31 278 VAL A O 1
ATOM 2177 N N . GLY A 1 279 ? 27.432 -15.499 22.350 1.00 49.91 279 GLY A N 1
ATOM 2178 C CA . GLY A 1 279 ? 28.753 -14.863 22.298 1.00 49.91 279 GLY A CA 1
ATOM 2179 C C . GLY A 1 279 ? 28.911 -13.451 22.882 1.00 49.91 279 GLY A C 1
ATOM 2180 O O . GLY A 1 279 ? 28.466 -12.466 22.308 1.00 49.91 279 GLY A O 1
ATOM 2181 N N . GLY A 1 280 ? 29.720 -13.358 23.943 1.00 49.03 280 GLY A N 1
ATOM 2182 C CA . GLY A 1 280 ? 30.417 -12.130 24.348 1.00 49.03 280 GLY A CA 1
ATOM 2183 C C . GLY A 1 280 ? 29.839 -11.436 25.580 1.00 49.03 280 GLY A C 1
ATOM 2184 O O . GLY A 1 280 ? 28.632 -11.280 25.711 1.00 49.03 280 GLY A O 1
ATOM 2185 N N . HIS A 1 281 ? 30.727 -11.024 26.493 1.00 53.34 281 HIS A N 1
ATOM 2186 C CA . HIS A 1 281 ? 30.433 -10.337 27.755 1.00 53.34 281 HIS A CA 1
ATOM 2187 C C . HIS A 1 281 ? 29.386 -9.217 27.617 1.00 53.34 281 HIS A C 1
ATOM 2189 O O . HIS A 1 281 ? 29.724 -8.080 27.297 1.00 53.34 281 HIS A O 1
ATOM 2195 N N . GLN A 1 282 ? 28.119 -9.511 27.913 1.00 55.03 282 GLN A N 1
ATOM 2196 C CA . GLN A 1 282 ? 27.064 -8.510 28.045 1.00 55.03 282 GLN A CA 1
ATOM 2197 C C . GLN A 1 282 ? 26.180 -8.834 29.250 1.00 55.03 282 GLN A C 1
ATOM 2199 O O . GLN A 1 282 ? 26.016 -9.991 29.635 1.00 55.03 282 GLN A O 1
ATOM 2204 N N . ARG A 1 283 ? 25.687 -7.763 29.885 1.00 56.06 283 ARG A N 1
ATOM 2205 C CA . ARG A 1 283 ? 24.830 -7.742 31.084 1.00 56.06 283 ARG A CA 1
ATOM 2206 C C . ARG A 1 283 ? 23.759 -8.844 31.044 1.00 56.06 283 ARG A C 1
ATOM 2208 O O . ARG A 1 283 ? 23.261 -9.119 29.957 1.00 56.06 283 ARG A O 1
ATOM 2215 N N . PRO A 1 284 ? 23.344 -9.418 32.193 1.00 62.41 284 PRO A N 1
ATOM 2216 C CA . PRO A 1 284 ? 22.304 -10.442 32.214 1.00 62.41 284 PRO A CA 1
ATOM 2217 C C . PRO A 1 284 ? 21.032 -9.902 31.550 1.00 62.41 284 PRO A C 1
ATOM 2219 O O . PRO A 1 284 ? 20.337 -9.052 32.109 1.00 62.41 284 PRO A O 1
ATOM 2222 N N . CYS A 1 285 ? 20.752 -10.358 30.328 1.00 62.25 285 CYS A N 1
ATOM 2223 C CA . CYS A 1 285 ? 19.498 -10.065 29.655 1.00 62.25 285 CYS A CA 1
ATOM 2224 C C . CYS A 1 285 ? 18.367 -10.708 30.472 1.00 62.25 285 CYS A C 1
ATOM 2226 O O . CYS A 1 285 ? 18.507 -11.861 30.895 1.00 62.25 285 CYS A O 1
ATOM 2228 N N . PRO A 1 286 ? 17.252 -10.004 30.726 1.00 71.81 286 PRO A N 1
ATOM 2229 C CA . PRO A 1 286 ? 16.115 -10.608 31.404 1.00 71.81 286 PRO A CA 1
ATOM 2230 C C . PRO A 1 286 ? 15.645 -11.845 30.627 1.00 71.81 286 PRO A C 1
ATOM 2232 O O . PRO A 1 286 ? 15.572 -11.806 29.403 1.00 71.81 286 PRO A O 1
ATOM 2235 N N . ALA A 1 287 ? 15.258 -12.920 31.322 1.00 83.88 287 ALA A N 1
ATOM 2236 C CA . ALA A 1 287 ? 14.709 -14.148 30.715 1.00 83.88 287 ALA A CA 1
ATOM 2237 C C . ALA A 1 287 ? 13.336 -13.948 30.028 1.00 83.88 287 ALA A C 1
ATOM 2239 O O . ALA A 1 287 ? 12.570 -14.889 29.821 1.00 83.88 287 ALA A O 1
ATOM 2240 N N . TRP A 1 288 ? 12.963 -12.702 29.761 1.00 85.62 288 TRP A N 1
ATOM 2241 C CA . TRP A 1 288 ? 11.698 -12.290 29.195 1.00 85.62 288 TRP A CA 1
ATOM 2242 C C . TRP A 1 288 ? 11.856 -10.954 28.467 1.00 85.62 288 TRP A C 1
ATOM 2244 O O . TRP A 1 288 ? 12.710 -10.137 28.803 1.00 85.62 288 TRP A O 1
ATOM 2254 N N . LYS A 1 289 ? 10.989 -10.713 27.488 1.00 91.00 289 LYS A N 1
ATOM 2255 C CA . LYS A 1 289 ? 10.885 -9.467 26.728 1.00 91.00 289 LYS A CA 1
ATOM 2256 C C . LYS A 1 289 ? 9.515 -8.835 26.967 1.00 91.00 289 LYS A C 1
ATOM 2258 O O . LYS A 1 289 ? 8.510 -9.539 26.989 1.00 91.00 289 LYS A O 1
ATOM 2263 N N . ALA A 1 290 ? 9.470 -7.515 27.131 1.00 89.38 290 ALA A N 1
ATOM 2264 C CA . ALA A 1 290 ? 8.224 -6.755 27.085 1.00 89.38 290 ALA A CA 1
ATOM 2265 C C . ALA A 1 290 ? 7.739 -6.640 25.628 1.00 89.38 290 ALA A C 1
ATOM 2267 O O . ALA A 1 290 ? 8.513 -6.252 24.750 1.00 89.38 290 ALA A O 1
ATOM 2268 N N . VAL A 1 291 ? 6.477 -6.974 25.362 1.00 91.31 291 VAL A N 1
ATOM 2269 C CA . VAL A 1 291 ? 5.874 -6.935 24.022 1.00 91.31 291 VAL A CA 1
ATOM 2270 C C . VAL A 1 291 ? 4.591 -6.118 24.071 1.00 91.31 291 VAL A C 1
ATOM 2272 O O . VAL A 1 291 ? 3.691 -6.426 24.845 1.00 91.31 291 VAL A O 1
ATOM 2275 N N . ARG A 1 292 ? 4.508 -5.079 23.239 1.00 91.56 292 ARG A N 1
ATOM 2276 C CA . ARG A 1 292 ? 3.269 -4.332 23.003 1.00 91.56 292 ARG A CA 1
ATOM 2277 C C . ARG A 1 292 ? 2.256 -5.233 22.295 1.00 91.56 292 ARG A C 1
ATOM 2279 O O . ARG A 1 292 ? 2.600 -5.852 21.292 1.00 91.56 292 ARG A O 1
ATOM 2286 N N . VAL A 1 293 ? 1.037 -5.296 22.818 1.00 89.06 293 VAL A N 1
ATOM 2287 C CA . VAL A 1 293 ? -0.086 -6.034 22.230 1.00 89.06 293 VAL A CA 1
ATOM 2288 C C . VAL A 1 293 ? -1.315 -5.146 22.294 1.00 89.06 293 VAL A C 1
ATOM 2290 O O . VAL A 1 293 ? -1.669 -4.662 23.368 1.00 89.06 293 VAL A O 1
ATOM 2293 N N . ASP A 1 294 ? -1.970 -4.975 21.156 1.00 90.12 294 ASP A N 1
ATOM 2294 C CA . ASP A 1 294 ? -3.193 -4.198 21.045 1.00 90.12 294 ASP A CA 1
ATOM 2295 C C . ASP A 1 294 ? -4.353 -5.186 20.827 1.00 90.12 294 ASP A C 1
ATOM 2297 O O . ASP A 1 294 ? -4.347 -5.967 19.875 1.00 90.12 294 ASP A O 1
ATOM 2301 N N . LEU A 1 295 ? -5.315 -5.207 21.751 1.00 86.56 295 LEU A N 1
ATOM 2302 C CA . LEU A 1 295 ? -6.510 -6.052 21.699 1.00 86.56 295 LEU A CA 1
ATOM 2303 C C . LEU A 1 295 ? -7.715 -5.206 21.296 1.00 86.56 295 LEU A C 1
ATOM 2305 O O . LEU A 1 295 ? -7.891 -4.106 21.817 1.00 86.56 295 LEU A O 1
ATOM 2309 N N . VAL A 1 296 ? -8.555 -5.732 20.408 1.00 88.88 296 VAL A N 1
ATOM 2310 C CA . VAL A 1 296 ? -9.726 -5.035 19.859 1.00 88.88 296 VAL A CA 1
ATOM 2311 C C . VAL A 1 296 ? -10.932 -5.962 19.945 1.00 88.88 296 VAL A C 1
ATOM 2313 O O . VAL A 1 296 ? -10.891 -7.074 19.420 1.00 88.88 296 VAL A O 1
ATOM 2316 N N . ALA A 1 297 ? -11.998 -5.520 20.608 1.00 89.38 297 ALA A N 1
ATOM 2317 C CA . ALA A 1 297 ? -13.252 -6.258 20.706 1.00 89.38 297 ALA A CA 1
ATOM 2318 C C . ALA A 1 297 ? -14.263 -5.719 19.686 1.00 89.38 297 ALA A C 1
ATOM 2320 O O . ALA A 1 297 ? -14.543 -4.521 19.634 1.00 89.38 297 ALA A O 1
ATOM 2321 N N . VAL A 1 298 ? -14.805 -6.616 18.859 1.00 91.44 298 VAL A N 1
ATOM 2322 C CA . VAL A 1 298 ? -15.616 -6.259 17.687 1.00 91.44 298 VAL A CA 1
ATOM 2323 C C . VAL A 1 298 ? -16.897 -7.101 17.660 1.00 91.44 298 VAL A C 1
ATOM 2325 O O . VAL A 1 298 ? -16.817 -8.322 17.811 1.00 91.44 298 VAL A O 1
ATOM 2328 N N . PRO A 1 299 ? -18.081 -6.499 17.432 1.00 93.25 299 PRO A N 1
ATOM 2329 C CA . PRO A 1 299 ? -19.301 -7.257 17.165 1.00 93.25 299 PRO A CA 1
ATOM 2330 C C . PRO A 1 299 ? -19.135 -8.153 15.933 1.00 93.25 299 PRO A C 1
ATOM 2332 O O . PRO A 1 299 ? -18.626 -7.700 14.911 1.00 93.25 299 PRO A O 1
ATOM 2335 N N . ILE A 1 300 ? -19.623 -9.397 15.979 1.00 94.38 300 ILE A N 1
ATOM 2336 C CA . ILE A 1 300 ? -19.413 -10.364 14.882 1.00 94.38 300 ILE A CA 1
ATOM 2337 C C . ILE A 1 300 ? -19.894 -9.848 13.514 1.00 94.38 300 ILE A C 1
ATOM 2339 O O . ILE A 1 300 ? -19.251 -10.103 12.503 1.00 94.38 300 ILE A O 1
ATOM 2343 N N . SER A 1 301 ? -20.964 -9.049 13.480 1.00 93.38 301 SER A N 1
ATOM 2344 C CA . SER A 1 301 ? -21.488 -8.429 12.255 1.00 93.38 301 SER A CA 1
ATOM 2345 C C . SER A 1 301 ? -20.555 -7.385 11.627 1.00 93.38 301 SER A C 1
ATOM 2347 O O . SER A 1 301 ? -20.682 -7.094 10.442 1.00 93.38 301 SER A O 1
ATOM 2349 N N . GLN A 1 302 ? -19.628 -6.816 12.402 1.00 94.75 302 GLN A N 1
ATOM 2350 C CA . GLN A 1 302 ? -18.638 -5.836 11.942 1.00 94.75 302 GLN A CA 1
ATOM 2351 C C . GLN A 1 302 ? -17.245 -6.454 11.762 1.00 94.75 302 GLN A C 1
ATOM 2353 O O . GLN A 1 302 ? -16.331 -5.777 11.291 1.00 94.75 302 GLN A O 1
ATOM 2358 N N . PHE A 1 303 ? -17.074 -7.733 12.116 1.00 96.62 303 PHE A N 1
ATOM 2359 C CA . PHE A 1 303 ? -15.778 -8.405 12.134 1.00 96.62 303 PHE A CA 1
ATOM 2360 C C . PHE A 1 303 ? -15.016 -8.307 10.801 1.00 96.62 303 PHE A C 1
ATOM 2362 O O . PHE A 1 303 ? -13.844 -7.944 10.853 1.00 96.62 303 PHE A O 1
ATOM 2369 N N . PRO A 1 304 ? -15.623 -8.518 9.614 1.00 98.00 304 PRO A N 1
ATOM 2370 C CA . PRO A 1 304 ? -14.884 -8.410 8.352 1.00 98.00 304 PRO A CA 1
ATOM 2371 C C . PRO A 1 304 ? -14.351 -7.001 8.067 1.00 98.00 304 PRO A C 1
ATOM 2373 O O . PRO A 1 304 ? -13.243 -6.850 7.559 1.00 98.00 304 PRO A O 1
ATOM 2376 N N . PHE A 1 305 ? -15.109 -5.961 8.426 1.00 96.19 305 PHE A N 1
ATOM 2377 C CA . PHE A 1 305 ? -14.693 -4.566 8.243 1.00 96.19 305 PHE A CA 1
ATOM 2378 C C . PHE A 1 305 ? -13.570 -4.185 9.207 1.00 96.19 305 PHE A C 1
ATOM 2380 O O . PHE A 1 305 ? -12.616 -3.508 8.820 1.00 96.19 305 PHE A O 1
ATOM 2387 N N . ALA A 1 306 ? -13.658 -4.656 10.453 1.00 95.12 306 ALA A N 1
ATOM 2388 C CA . ALA A 1 306 ? -12.613 -4.445 11.439 1.00 95.12 306 ALA A CA 1
ATOM 2389 C C . ALA A 1 306 ? -11.337 -5.201 11.064 1.00 95.12 306 ALA A C 1
ATOM 2391 O O . ALA A 1 306 ? -10.257 -4.621 11.121 1.00 95.12 306 ALA A O 1
ATOM 2392 N N . LEU A 1 307 ? -11.458 -6.460 10.631 1.00 96.69 307 LEU A N 1
ATOM 2393 C CA . LEU A 1 307 ? -10.333 -7.274 10.179 1.00 96.69 307 LEU A CA 1
ATOM 2394 C C . LEU A 1 307 ? -9.596 -6.590 9.025 1.00 96.69 307 LEU A C 1
ATOM 2396 O O . LEU A 1 307 ? -8.380 -6.437 9.101 1.00 96.69 307 LEU A O 1
ATOM 2400 N N . LEU A 1 308 ? -10.327 -6.099 8.022 1.00 96.56 308 LEU A N 1
ATOM 2401 C CA . LEU A 1 308 ? -9.756 -5.358 6.899 1.00 96.56 308 LEU A CA 1
ATOM 2402 C C . LEU A 1 308 ? -8.993 -4.109 7.373 1.00 96.56 308 LEU A C 1
ATOM 2404 O O . LEU A 1 308 ? -7.818 -3.931 7.043 1.00 96.56 308 LEU A O 1
ATOM 2408 N N . GLY A 1 309 ? -9.628 -3.304 8.230 1.00 94.00 309 GLY A N 1
ATOM 2409 C CA . GLY A 1 309 ? -9.046 -2.082 8.786 1.00 94.00 309 GLY A CA 1
ATOM 2410 C C . GLY A 1 309 ? -7.790 -2.306 9.632 1.00 94.00 309 GLY A C 1
ATOM 2411 O O . GLY A 1 309 ? -6.824 -1.550 9.520 1.00 94.00 309 GLY A O 1
ATOM 2412 N N . TRP A 1 310 ? -7.789 -3.347 10.465 1.00 94.06 310 TRP A N 1
ATOM 2413 C CA . TRP A 1 310 ? -6.687 -3.675 11.374 1.00 94.06 310 TRP A CA 1
ATOM 2414 C C . TRP A 1 310 ? -5.571 -4.492 10.719 1.00 94.06 310 TRP A C 1
ATOM 2416 O O . TRP A 1 310 ? -4.447 -4.481 11.215 1.00 94.06 310 TRP A O 1
ATOM 2426 N N . THR A 1 311 ? -5.844 -5.145 9.586 1.00 96.25 311 THR A N 1
ATOM 2427 C CA . THR A 1 311 ? -4.817 -5.808 8.767 1.00 96.25 311 THR A CA 1
ATOM 2428 C C . THR A 1 311 ? -3.930 -4.784 8.055 1.00 96.25 311 THR A C 1
ATOM 2430 O O . THR A 1 311 ? -2.714 -4.960 7.977 1.00 96.25 311 THR A O 1
ATOM 2433 N N . GLY A 1 312 ? -4.513 -3.682 7.571 1.00 92.38 312 GLY A N 1
ATOM 2434 C CA . GLY A 1 312 ? -3.770 -2.626 6.882 1.00 92.38 312 GLY A CA 1
ATOM 2435 C C . GLY A 1 312 ? -3.203 -3.054 5.513 1.00 92.38 312 GLY A C 1
ATOM 2436 O O . GLY A 1 312 ? -3.723 -3.963 4.871 1.00 92.38 312 GLY A O 1
ATOM 2437 N N . SER A 1 313 ? -2.150 -2.405 4.994 1.00 95.50 313 SER A N 1
ATOM 2438 C CA . SER A 1 313 ? -1.350 -1.326 5.607 1.00 95.50 313 SER A CA 1
ATOM 2439 C C . SER A 1 313 ? -2.133 -0.018 5.829 1.00 95.50 313 SER A C 1
ATOM 2441 O O . SER A 1 313 ? -3.194 0.207 5.244 1.00 95.50 313 SER A O 1
ATOM 2443 N N . ARG A 1 314 ? -1.591 0.913 6.632 1.00 92.12 314 ARG A N 1
ATOM 2444 C CA . ARG A 1 314 ? -2.187 2.256 6.824 1.00 92.12 314 ARG A CA 1
ATOM 2445 C C . ARG A 1 314 ? -2.412 2.986 5.494 1.00 92.12 314 ARG A C 1
ATOM 2447 O O . ARG A 1 314 ? -3.398 3.708 5.342 1.00 92.12 314 ARG A O 1
ATOM 2454 N N . HIS A 1 315 ? -1.485 2.844 4.544 1.00 94.81 315 HIS A N 1
ATOM 2455 C CA . HIS A 1 315 ? -1.615 3.467 3.229 1.00 94.81 315 HIS A CA 1
ATOM 2456 C C . HIS A 1 315 ? -2.683 2.769 2.381 1.00 94.81 315 HIS A C 1
ATOM 2458 O O . HIS A 1 315 ? -3.491 3.456 1.753 1.00 94.81 315 HIS A O 1
ATOM 2464 N N . PHE A 1 316 ? -2.718 1.433 2.416 1.00 97.38 316 PHE A N 1
ATOM 2465 C CA . PHE A 1 316 ? -3.732 0.626 1.742 1.00 97.38 316 PHE A CA 1
ATOM 2466 C C . PHE A 1 316 ? -5.145 1.032 2.168 1.00 97.38 316 PHE A C 1
ATOM 2468 O O . PHE A 1 316 ? -5.951 1.411 1.321 1.00 97.38 316 PHE A O 1
ATOM 2475 N N . GLU A 1 317 ? -5.410 1.068 3.476 1.00 96.06 317 GLU A N 1
ATOM 2476 C CA . GLU A 1 317 ? -6.706 1.458 4.044 1.00 96.06 317 GLU A CA 1
ATOM 2477 C C . GLU A 1 317 ? -7.122 2.874 3.639 1.00 96.06 317 GLU A C 1
ATOM 2479 O O . GLU A 1 317 ? -8.265 3.126 3.250 1.00 96.06 317 GLU A O 1
ATOM 2484 N N . ARG A 1 318 ? -6.179 3.821 3.672 1.00 94.62 318 ARG A N 1
ATOM 2485 C CA . ARG A 1 318 ? -6.442 5.203 3.263 1.00 94.62 318 ARG A CA 1
ATOM 2486 C C . ARG A 1 318 ? -6.857 5.289 1.796 1.00 94.62 318 ARG A C 1
ATOM 2488 O O . ARG A 1 318 ? -7.797 6.011 1.465 1.00 94.62 318 ARG A O 1
ATOM 2495 N N . GLU A 1 319 ? -6.162 4.578 0.914 1.00 97.00 319 GLU A N 1
ATOM 2496 C CA . GLU A 1 319 ? -6.480 4.563 -0.513 1.00 97.00 319 GLU A CA 1
ATOM 2497 C C . GLU A 1 319 ? -7.744 3.750 -0.816 1.00 97.00 319 GLU A C 1
ATOM 2499 O O . GLU A 1 319 ? -8.496 4.151 -1.699 1.00 97.00 319 GLU A O 1
ATOM 2504 N N . LEU A 1 320 ? -8.039 2.693 -0.054 1.00 97.12 320 LEU A N 1
ATOM 2505 C CA . LEU A 1 320 ? -9.281 1.930 -0.164 1.00 97.12 320 LEU A CA 1
ATOM 2506 C C . LEU A 1 320 ? -10.500 2.784 0.202 1.00 97.12 320 LEU A C 1
ATOM 2508 O O . LEU A 1 320 ? -11.467 2.840 -0.554 1.00 97.12 320 LEU A O 1
ATOM 2512 N N . ARG A 1 321 ? -10.442 3.524 1.316 1.00 96.56 321 ARG A N 1
ATOM 2513 C CA . ARG A 1 321 ? -11.510 4.460 1.714 1.00 96.56 321 ARG A CA 1
ATOM 2514 C C . ARG A 1 321 ? -11.647 5.608 0.716 1.00 96.56 321 ARG A C 1
ATOM 2516 O O . ARG A 1 321 ? -12.764 6.000 0.377 1.00 96.56 321 ARG A O 1
ATOM 2523 N N . ARG A 1 322 ? -10.521 6.117 0.194 1.00 95.44 322 ARG A N 1
ATOM 2524 C CA . ARG A 1 322 ? -10.514 7.125 -0.879 1.00 95.44 322 ARG A CA 1
ATOM 2525 C C . ARG A 1 322 ? -11.195 6.595 -2.139 1.00 95.44 322 ARG A C 1
ATOM 2527 O O . ARG A 1 322 ? -12.022 7.307 -2.695 1.00 95.44 322 ARG A O 1
ATOM 2534 N N . PHE A 1 323 ? -10.870 5.375 -2.562 1.00 97.69 323 PHE A N 1
ATOM 2535 C CA . PHE A 1 323 ? -11.472 4.705 -3.715 1.00 97.69 323 PHE A CA 1
ATOM 2536 C C . PHE A 1 323 ? -12.972 4.489 -3.509 1.00 97.69 323 PHE A C 1
ATOM 2538 O O . PHE A 1 323 ? -13.769 4.907 -4.342 1.00 97.69 323 PHE A O 1
ATOM 2545 N N . SER A 1 324 ? -13.361 3.917 -2.367 1.00 96.94 324 SER A N 1
ATOM 2546 C CA . SER A 1 324 ? -14.760 3.686 -1.994 1.00 96.94 324 SER A CA 1
ATOM 2547 C C . SER A 1 324 ? -15.588 4.962 -2.128 1.00 96.94 324 SER A C 1
ATOM 2549 O O . SER A 1 324 ? -16.638 4.962 -2.764 1.00 96.94 324 SER A O 1
ATOM 2551 N N . TRP A 1 325 ? -15.091 6.080 -1.596 1.00 94.94 325 TRP A N 1
ATOM 2552 C CA . TRP A 1 325 ? -15.818 7.340 -1.681 1.00 94.94 325 TRP A CA 1
ATOM 2553 C C . TRP A 1 325 ? -15.807 7.942 -3.089 1.00 94.94 325 TRP A C 1
ATOM 2555 O O . TRP A 1 325 ? -16.847 8.364 -3.584 1.00 94.94 325 TRP A O 1
ATOM 2565 N N . LYS A 1 326 ? -14.637 8.013 -3.734 1.00 94.06 326 LYS A N 1
ATOM 2566 C CA . LYS A 1 326 ? -14.468 8.751 -4.995 1.00 94.06 326 LYS A CA 1
ATOM 2567 C C . LYS A 1 326 ? -14.990 8.007 -6.217 1.00 94.06 326 LYS A C 1
ATOM 2569 O O . LYS A 1 326 ? -15.542 8.652 -7.097 1.00 94.06 326 LYS A O 1
ATOM 2574 N N . GLU A 1 327 ? -14.822 6.692 -6.256 1.00 95.12 327 GLU A N 1
ATOM 2575 C CA . GLU A 1 327 ? -15.157 5.865 -7.418 1.00 95.12 327 GLU A CA 1
ATOM 2576 C C . GLU A 1 327 ? -16.486 5.120 -7.239 1.00 95.12 327 GLU A C 1
ATOM 2578 O O . GLU A 1 327 ? -17.114 4.746 -8.227 1.00 95.12 327 GLU A O 1
ATOM 2583 N N . ARG A 1 328 ? -16.926 4.884 -5.991 1.00 95.31 328 ARG A N 1
ATOM 2584 C CA . ARG A 1 328 ? -18.170 4.146 -5.694 1.00 95.31 328 ARG A CA 1
ATOM 2585 C C . ARG A 1 328 ? -19.240 4.963 -4.975 1.00 95.31 328 ARG A C 1
ATOM 2587 O O . ARG A 1 328 ? -20.359 4.485 -4.870 1.00 95.31 328 ARG A O 1
ATOM 2594 N N . GLY A 1 329 ? -18.924 6.150 -4.455 1.00 93.81 329 GLY A N 1
ATOM 2595 C CA . GLY A 1 329 ? -19.865 6.929 -3.639 1.00 93.81 329 GLY A CA 1
ATOM 2596 C C . GLY A 1 329 ? -20.176 6.303 -2.273 1.00 93.81 329 GLY A C 1
ATOM 2597 O O . GLY A 1 329 ? -21.037 6.797 -1.551 1.00 93.81 329 GLY A O 1
ATOM 2598 N N . LEU A 1 330 ? -19.463 5.243 -1.881 1.00 94.44 330 LEU A N 1
ATOM 2599 C CA . LEU A 1 330 ? -19.714 4.499 -0.649 1.00 94.44 330 LEU A CA 1
ATOM 2600 C C . LEU A 1 330 ? -18.763 4.944 0.462 1.00 94.44 330 LEU A C 1
ATOM 2602 O O . LEU A 1 330 ? -17.576 5.200 0.234 1.00 94.44 330 LEU A O 1
ATOM 2606 N N . ARG A 1 331 ? -19.257 5.001 1.698 1.00 94.00 331 ARG A N 1
ATOM 2607 C CA . ARG A 1 331 ? -18.452 5.349 2.875 1.00 94.00 331 ARG A CA 1
ATOM 2608 C C . ARG A 1 331 ? -17.977 4.086 3.579 1.00 94.00 331 ARG A C 1
ATOM 2610 O O . ARG A 1 331 ? -18.750 3.448 4.286 1.00 94.00 331 ARG A O 1
ATOM 2617 N N . LEU A 1 332 ? -16.702 3.755 3.400 1.00 94.94 332 LEU A N 1
ATOM 2618 C CA . LEU A 1 332 ? -16.042 2.655 4.100 1.00 94.94 332 LEU A CA 1
ATOM 2619 C C . LEU A 1 332 ? -15.332 3.152 5.365 1.00 94.94 332 LEU A C 1
ATOM 2621 O O . LEU A 1 332 ? -14.590 4.137 5.328 1.00 94.94 332 LEU A O 1
ATOM 2625 N N . ASN A 1 333 ? -15.511 2.432 6.468 1.00 91.38 333 ASN A N 1
ATOM 2626 C CA . ASN A 1 333 ? -14.697 2.534 7.675 1.00 91.38 333 ASN A CA 1
ATOM 2627 C C . ASN A 1 333 ? -14.586 1.154 8.353 1.00 91.38 333 ASN A C 1
ATOM 2629 O O . ASN A 1 333 ? -15.117 0.164 7.856 1.00 91.38 333 ASN A O 1
ATOM 2633 N N . SER A 1 334 ? -13.920 1.091 9.506 1.00 90.94 334 SER A N 1
ATOM 2634 C CA . SER A 1 334 ? -13.700 -0.160 10.246 1.00 90.94 334 SER A CA 1
ATOM 2635 C C . SER A 1 334 ? -14.983 -0.781 10.826 1.00 90.94 334 SER A C 1
ATOM 2637 O O . SER A 1 334 ? -14.950 -1.920 11.272 1.00 90.94 334 SER A O 1
ATOM 2639 N N . HIS A 1 335 ? -16.104 -0.053 10.835 1.00 90.44 335 HIS A N 1
ATOM 2640 C CA . HIS A 1 335 ? -17.399 -0.513 11.349 1.00 90.44 335 HIS A CA 1
ATOM 2641 C C . HIS A 1 335 ? -18.337 -1.021 10.253 1.00 90.44 335 HIS A C 1
ATOM 2643 O O . HIS A 1 335 ? -19.287 -1.743 10.551 1.00 90.44 335 HIS A O 1
ATOM 2649 N N . GLY A 1 336 ? -18.116 -0.627 8.998 1.00 93.31 336 GLY A N 1
ATOM 2650 C CA . GLY A 1 336 ? -19.011 -0.984 7.911 1.00 93.31 336 GLY A CA 1
ATOM 2651 C C . GLY A 1 336 ? -18.769 -0.219 6.619 1.00 93.31 336 GLY A C 1
ATOM 2652 O O . GLY A 1 336 ? -17.957 0.705 6.529 1.00 93.31 336 GLY A O 1
ATOM 2653 N N . LEU A 1 337 ? -19.551 -0.604 5.616 1.00 95.50 337 LEU A N 1
ATOM 2654 C CA . LEU A 1 337 ? -19.670 0.074 4.334 1.00 95.50 337 LEU A CA 1
ATOM 2655 C C . LEU A 1 337 ? -21.084 0.647 4.223 1.00 95.50 337 LEU A C 1
ATOM 2657 O O . LEU A 1 337 ? -22.060 -0.098 4.297 1.00 95.50 337 LEU A O 1
ATOM 2661 N N . PHE A 1 338 ? -21.190 1.963 4.083 1.00 94.50 338 PHE A N 1
ATOM 2662 C CA . PHE A 1 338 ? -22.456 2.690 4.069 1.00 94.50 338 PHE A CA 1
ATOM 2663 C C . PHE A 1 338 ? -22.735 3.309 2.700 1.00 94.50 338 PHE A C 1
ATOM 2665 O O . PHE A 1 338 ? -21.876 3.994 2.137 1.00 94.50 338 PHE A O 1
ATOM 2672 N N . ASP A 1 339 ? -23.953 3.107 2.207 1.00 94.25 339 ASP A N 1
ATOM 2673 C CA . ASP A 1 339 ? -24.499 3.778 1.033 1.00 94.25 339 ASP A CA 1
ATOM 2674 C C . ASP A 1 339 ? -25.240 5.059 1.464 1.00 94.25 339 ASP A C 1
ATOM 2676 O O . ASP A 1 339 ? -26.282 4.968 2.121 1.00 94.25 339 ASP A O 1
ATOM 2680 N N . PRO A 1 340 ? -24.739 6.261 1.127 1.00 91.19 340 PRO A N 1
ATOM 2681 C CA . PRO A 1 340 ? -25.416 7.510 1.464 1.00 91.19 340 PRO A CA 1
ATOM 2682 C C . PRO A 1 340 ? -26.696 7.763 0.660 1.00 91.19 340 PRO A C 1
ATOM 2684 O O . PRO A 1 340 ? -27.547 8.512 1.140 1.00 91.19 340 PRO A O 1
ATOM 2687 N N . GLU A 1 341 ? -26.842 7.174 -0.528 1.00 92.38 341 GLU A N 1
ATOM 2688 C CA . GLU A 1 341 ? -28.026 7.343 -1.373 1.00 92.38 341 GLU A CA 1
ATOM 2689 C C . GLU A 1 341 ? -29.183 6.504 -0.831 1.00 92.38 341 GLU A C 1
ATOM 2691 O O . GLU A 1 341 ? -30.276 7.020 -0.596 1.00 92.38 341 GLU A O 1
ATOM 2696 N N . GLN A 1 342 ? -28.920 5.227 -0.548 1.00 93.44 342 GLN A N 1
ATOM 2697 C CA . GLN A 1 342 ? -29.920 4.302 -0.001 1.00 93.44 342 GLN A CA 1
ATOM 2698 C C . GLN A 1 342 ? -30.083 4.423 1.520 1.00 93.44 342 GLN A C 1
ATOM 2700 O O . GLN A 1 342 ? -31.080 3.966 2.078 1.00 93.44 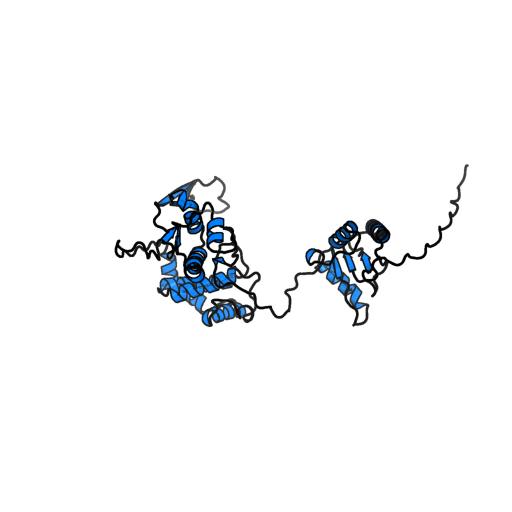342 GLN A O 1
ATOM 2705 N N . LYS A 1 343 ? -29.128 5.073 2.198 1.00 93.88 343 LYS A N 1
ATOM 2706 C CA . LYS A 1 343 ? -29.035 5.183 3.663 1.00 93.88 343 LYS A CA 1
ATOM 2707 C C . LYS A 1 343 ? -28.973 3.823 4.363 1.00 93.88 343 LYS A C 1
ATOM 2709 O O . LYS A 1 343 ? -29.519 3.651 5.454 1.00 93.88 343 LYS A O 1
ATOM 2714 N N . THR A 1 344 ? -28.282 2.865 3.756 1.00 93.81 344 THR A N 1
ATOM 2715 C CA . THR A 1 344 ? -28.177 1.484 4.242 1.00 93.81 344 THR A CA 1
ATOM 2716 C C . THR A 1 344 ? -26.730 1.047 4.408 1.00 93.81 344 THR A C 1
ATOM 2718 O O . THR A 1 344 ? -25.827 1.528 3.724 1.00 93.81 344 THR A O 1
ATOM 2721 N N . PHE A 1 345 ? -26.508 0.101 5.320 1.00 93.56 345 PHE A N 1
ATOM 2722 C CA . PHE A 1 345 ? -25.222 -0.573 5.471 1.00 93.56 345 PHE A CA 1
ATOM 2723 C C . PHE A 1 345 ? -25.202 -1.870 4.670 1.00 93.56 345 PHE A C 1
ATOM 2725 O O . PHE A 1 345 ? -26.172 -2.629 4.678 1.00 93.56 345 PHE A O 1
ATOM 2732 N N . PHE A 1 346 ? -24.075 -2.143 4.023 1.00 94.00 346 PHE A N 1
ATOM 2733 C CA . PHE A 1 346 ? -23.829 -3.434 3.400 1.00 94.00 346 PHE A CA 1
ATOM 2734 C C . PHE A 1 346 ? -23.506 -4.477 4.467 1.00 94.00 346 PHE A C 1
ATOM 2736 O O . PHE A 1 346 ? -22.724 -4.231 5.385 1.00 94.00 346 PHE A O 1
ATOM 2743 N N . HIS A 1 347 ? -24.070 -5.669 4.299 1.00 95.81 347 HIS A N 1
ATOM 2744 C CA . HIS A 1 347 ? -23.642 -6.849 5.035 1.00 95.81 347 HIS A CA 1
ATOM 2745 C C . HIS A 1 347 ? -22.428 -7.484 4.341 1.00 95.81 347 HIS A C 1
ATOM 2747 O O . HIS A 1 347 ? -22.394 -7.594 3.111 1.00 95.81 347 HIS A O 1
ATOM 2753 N N . ALA A 1 348 ? -21.456 -7.935 5.129 1.00 96.50 348 ALA A N 1
ATOM 2754 C CA . ALA A 1 348 ? -20.305 -8.703 4.668 1.00 96.50 348 ALA A CA 1
ATOM 2755 C C . ALA A 1 348 ? -20.045 -9.844 5.656 1.00 96.50 348 ALA A C 1
ATOM 2757 O O . ALA A 1 348 ? -20.093 -9.622 6.865 1.00 96.50 348 ALA A O 1
ATOM 2758 N N . ALA A 1 349 ? -19.788 -11.050 5.149 1.00 96.94 349 ALA A N 1
ATOM 2759 C CA . ALA A 1 349 ? -19.383 -12.198 5.962 1.00 96.94 349 ALA A CA 1
ATOM 2760 C C . ALA A 1 349 ? -17.863 -12.427 5.911 1.00 96.94 349 ALA A C 1
ATOM 2762 O O . ALA A 1 349 ? -17.305 -13.068 6.800 1.00 96.94 349 ALA A O 1
ATOM 2763 N N . SER A 1 350 ? -17.190 -11.879 4.896 1.00 98.06 350 SER A N 1
ATOM 2764 C CA . SER A 1 350 ? -15.739 -11.939 4.725 1.00 98.06 350 SER A CA 1
ATOM 2765 C C . SER A 1 350 ? -15.185 -10.660 4.087 1.00 98.06 350 SER A C 1
ATOM 2767 O O . SER A 1 350 ? -15.937 -9.782 3.660 1.00 98.06 350 SER A O 1
ATOM 2769 N N . GLU A 1 351 ? -13.858 -10.535 4.021 1.00 98.19 351 GLU A N 1
ATOM 2770 C CA . GLU A 1 351 ? -13.221 -9.412 3.328 1.00 98.19 351 GLU A CA 1
ATOM 2771 C C . GLU A 1 351 ? -13.533 -9.429 1.823 1.00 98.19 351 GLU A C 1
ATOM 2773 O O . GLU A 1 351 ? -13.784 -8.380 1.236 1.00 98.19 351 GLU A O 1
ATOM 2778 N N . GLU A 1 352 ? -13.580 -10.606 1.195 1.00 98.31 352 GLU A N 1
ATOM 2779 C CA . GLU A 1 352 ? -13.905 -10.787 -0.225 1.00 98.31 352 GLU A CA 1
ATOM 2780 C C . GLU A 1 352 ? -15.260 -10.172 -0.591 1.00 98.31 352 GLU A C 1
ATOM 2782 O O . GLU A 1 352 ? -15.407 -9.622 -1.684 1.00 98.31 352 GLU A O 1
ATOM 2787 N N . ASP A 1 353 ? -16.242 -10.218 0.315 1.00 98.06 353 ASP A N 1
ATOM 2788 C CA . ASP A 1 353 ? -17.533 -9.554 0.118 1.00 98.06 353 ASP A CA 1
ATOM 2789 C C . ASP A 1 353 ? -17.377 -8.033 0.029 1.00 98.06 353 ASP A C 1
ATOM 2791 O O . ASP A 1 353 ? -17.986 -7.403 -0.834 1.00 98.06 353 ASP A O 1
ATOM 2795 N N . ILE A 1 354 ? -16.520 -7.443 0.868 1.00 98.25 354 ILE A N 1
ATOM 2796 C CA . ILE A 1 354 ? -16.234 -6.002 0.864 1.00 98.25 354 ILE A CA 1
ATOM 2797 C C . ILE A 1 354 ? -15.590 -5.604 -0.468 1.00 98.25 354 ILE A C 1
ATOM 2799 O O . ILE A 1 354 ? -16.031 -4.648 -1.107 1.00 98.25 354 ILE A O 1
ATOM 2803 N N . PHE A 1 355 ? -14.590 -6.360 -0.933 1.00 98.25 355 PHE A N 1
ATOM 2804 C CA . PHE A 1 355 ? -13.964 -6.124 -2.240 1.00 98.25 355 PHE A CA 1
ATOM 2805 C C . PHE A 1 355 ? -14.973 -6.266 -3.387 1.00 98.25 355 PHE A C 1
ATOM 2807 O O . PHE A 1 355 ? -14.968 -5.447 -4.306 1.00 98.25 355 PHE A O 1
ATOM 2814 N N . ARG A 1 356 ? -15.889 -7.241 -3.310 1.00 97.94 356 ARG A N 1
ATOM 2815 C CA . ARG A 1 356 ? -16.951 -7.436 -4.307 1.00 97.94 356 ARG A CA 1
ATOM 2816 C C . ARG A 1 356 ? -17.934 -6.267 -4.342 1.00 97.94 356 ARG A C 1
ATOM 2818 O O . ARG A 1 356 ? -18.228 -5.781 -5.431 1.00 97.94 356 ARG A O 1
ATOM 2825 N N . HIS A 1 357 ? -18.381 -5.772 -3.184 1.00 96.88 357 HIS A N 1
ATOM 2826 C CA . HIS A 1 357 ? -19.241 -4.580 -3.082 1.00 96.88 357 HIS A CA 1
ATOM 2827 C C . HIS A 1 357 ? -18.562 -3.332 -3.657 1.00 96.88 357 HIS A C 1
ATOM 2829 O O . HIS A 1 357 ? -19.210 -2.495 -4.280 1.00 96.88 357 HIS A O 1
ATOM 2835 N N . LEU A 1 358 ? -17.239 -3.229 -3.510 1.00 96.81 358 LEU A N 1
ATOM 2836 C CA . LEU A 1 358 ? -16.426 -2.158 -4.094 1.00 96.81 358 LEU A CA 1
ATOM 2837 C C . LEU A 1 358 ? -16.015 -2.425 -5.551 1.00 96.81 358 LEU A C 1
ATOM 2839 O O . LEU A 1 358 ? -15.340 -1.588 -6.155 1.00 96.81 358 LEU A O 1
ATOM 2843 N N . GLY A 1 359 ? -16.392 -3.565 -6.134 1.00 96.56 359 GLY A N 1
ATOM 2844 C CA . GLY A 1 359 ? -15.985 -4.002 -7.470 1.00 96.56 359 GLY A CA 1
ATOM 2845 C C . GLY A 1 359 ? -14.470 -3.939 -7.686 1.00 96.56 359 GLY A C 1
ATOM 2846 O O . GLY A 1 359 ? -14.014 -3.386 -8.688 1.00 96.56 359 GLY A O 1
ATOM 2847 N N . LEU A 1 360 ? -13.709 -4.431 -6.711 1.00 96.88 360 LEU A N 1
ATOM 2848 C CA . LEU A 1 360 ? -12.258 -4.582 -6.744 1.00 96.88 360 LEU A CA 1
ATOM 2849 C C . LEU A 1 360 ? -11.892 -6.069 -6.831 1.00 96.88 360 LEU A C 1
ATOM 2851 O O . LEU A 1 360 ? -12.614 -6.926 -6.322 1.00 96.88 360 LEU A O 1
ATOM 2855 N N . GLU A 1 361 ? -10.746 -6.374 -7.441 1.00 96.56 361 GLU A N 1
ATOM 2856 C CA . GLU A 1 361 ? -10.128 -7.696 -7.297 1.00 96.56 361 GLU A CA 1
ATOM 2857 C C . GLU A 1 361 ? -9.714 -7.896 -5.835 1.00 96.56 361 GLU A C 1
ATOM 2859 O O . GLU A 1 361 ? -9.140 -6.992 -5.223 1.00 96.56 361 GLU A O 1
ATOM 2864 N N . TYR A 1 362 ? -9.994 -9.073 -5.270 1.00 98.06 362 TYR A N 1
ATOM 2865 C CA . TYR A 1 362 ? -9.553 -9.385 -3.917 1.00 98.06 362 TYR A CA 1
ATOM 2866 C C . TYR A 1 362 ? -8.026 -9.478 -3.853 1.00 98.06 362 TYR A C 1
ATOM 2868 O O . TYR A 1 362 ? -7.397 -10.238 -4.591 1.00 98.06 362 TYR A O 1
ATOM 2876 N N . LEU A 1 363 ? -7.442 -8.725 -2.925 1.00 97.25 363 LEU A N 1
ATOM 2877 C CA . LEU A 1 363 ? -6.021 -8.782 -2.608 1.00 97.25 363 LEU A CA 1
ATOM 2878 C C . LEU A 1 363 ? -5.860 -9.479 -1.257 1.00 97.25 363 LEU A C 1
ATOM 2880 O O . LEU A 1 363 ? -6.439 -8.987 -0.287 1.00 97.25 363 LEU A O 1
ATOM 2884 N N . PRO A 1 364 ? -5.089 -10.572 -1.143 1.00 97.56 364 PRO A N 1
ATOM 2885 C CA . PRO A 1 364 ? -4.842 -11.194 0.153 1.00 97.56 364 PRO A CA 1
ATOM 2886 C C . PRO A 1 364 ? -3.921 -10.307 1.017 1.00 97.56 364 PRO A C 1
ATOM 2888 O O . PRO A 1 364 ? -3.216 -9.457 0.460 1.00 97.56 364 PRO A O 1
ATOM 2891 N N . PRO A 1 365 ? -3.901 -10.475 2.353 1.00 98.06 365 PRO A N 1
ATOM 2892 C CA . PRO A 1 365 ? -3.147 -9.619 3.278 1.00 98.06 365 PRO A CA 1
ATOM 2893 C C . PRO A 1 365 ? -1.677 -9.386 2.892 1.00 98.06 365 PRO A C 1
ATOM 2895 O O . PRO A 1 365 ? -1.191 -8.257 2.908 1.00 98.06 365 PRO A O 1
ATOM 2898 N N . GLU A 1 366 ? -0.980 -10.428 2.445 1.00 96.62 366 GLU A N 1
ATOM 2899 C CA . GLU A 1 366 ? 0.419 -10.393 2.007 1.00 96.62 366 GLU A CA 1
ATOM 2900 C C . GLU A 1 366 ? 0.675 -9.538 0.750 1.00 96.62 366 GLU A C 1
ATOM 2902 O O . GLU A 1 366 ? 1.828 -9.258 0.421 1.00 96.62 366 GLU A O 1
ATOM 2907 N N . GLN A 1 367 ? -0.380 -9.091 0.062 1.00 96.94 367 GLN A N 1
ATOM 2908 C CA . GLN A 1 367 ? -0.322 -8.190 -1.095 1.00 96.94 367 GLN A CA 1
ATOM 2909 C C . GLN A 1 367 ? -0.818 -6.769 -0.779 1.00 96.94 367 GLN A C 1
ATOM 2911 O O . GLN A 1 367 ? -0.962 -5.957 -1.693 1.00 96.94 367 GLN A O 1
ATOM 2916 N N . ARG A 1 368 ? -1.078 -6.445 0.496 1.00 97.62 368 ARG A N 1
ATOM 2917 C CA . ARG A 1 368 ? -1.567 -5.128 0.951 1.00 97.62 368 ARG A CA 1
ATOM 2918 C C . ARG A 1 368 ? -0.473 -4.278 1.609 1.00 97.62 368 ARG A C 1
ATOM 2920 O O . ARG A 1 368 ? -0.779 -3.328 2.330 1.00 97.62 368 ARG A O 1
ATOM 2927 N N . ASN A 1 369 ? 0.806 -4.576 1.350 1.00 97.25 369 ASN A N 1
ATOM 2928 C CA . ASN A 1 369 ? 1.970 -3.880 1.929 1.00 97.25 369 ASN A CA 1
ATOM 2929 C C . ASN A 1 369 ? 2.272 -2.545 1.224 1.00 97.25 369 ASN A C 1
ATOM 2931 O O . ASN A 1 369 ? 3.422 -2.219 0.925 1.00 97.25 369 ASN A O 1
ATOM 2935 N N . ALA A 1 370 ? 1.210 -1.801 0.909 1.00 92.50 370 ALA A N 1
ATOM 2936 C CA . ALA A 1 370 ? 1.246 -0.572 0.133 1.00 92.50 370 ALA A CA 1
ATOM 2937 C C . ALA A 1 370 ? 1.956 0.571 0.847 1.00 92.50 370 ALA A C 1
ATOM 2939 O O . ALA A 1 370 ? 1.807 0.696 2.087 1.00 92.50 370 ALA A O 1
#

Radius of gyration: 32.56 Å; chains: 1; bounding box: 69×100×81 Å

Sequence (370 aa):
MLPKRRRTRVGSPGAAAPSAARFPGVAIYLAEPRMGRSRRAFLTRLALSKGFRVLDAYSPEVTHVVMEQTSAEEAICWQERRVAAFPPGCTHPALLDISWFTESMAAGQPVPVECRHRLEVAMPRKGLPSPVWMPSYACQRRTPLTHYNTSLSEALETLAEAAGFEGSEGRFLSFCRAASVLKALPSPVTALSQLQGLPHFGEHSCRVVQELLEHGVCEEVERVRLSERYQTMKGLVLYHQHHRSEDPTHLTQQSHTMDAFERSFCIFRLPQPPGSAVGGHQRPCPAWKAVRVDLVAVPISQFPFALLGWTGSRHFERELRRFSWKERGLRLNSHGLFDPEQKTFFHAASEEDIFRHLGLEYLPPEQRNA

Foldseek 3Di:
DDDDDDDDDDDDDDDDDQDQQPCQLAEEEEDVPPCDDVNVVVLVVLCVVLRGHYDPDDDLSHAAYEYEPAALVRQVVVQVVVCVVDDPDGDRHFAFYCVQSVVCSVVSHRDDDDPNGGNHDPDVPPDPPPQPDFDQFLLQFFQFPDAAAVLLLVLLCLQLLLCVLVVNPVSNLLSNSLSSRRRRDPHYDQDLVNCPPPPSDDPVSSVQVVCCNPPVHDPVSVCSVPDPSNVVVVVVPPDDDDDDDDDPPDPPDPPDDLDDFDKDWDWDWAAADPDPPPDDDDDPDPRTDTDIDMDTDADQQLVQLLCDSVLDDPRNVVSLQVLCCPVPVWGGHSRFIARPVVRDTDTDNHVVVVCVSSVHDDHPSSRRPD

Organism: Equus caballus (NCBI:txid9796)

Secondary structure (DSSP, 8-state):
-------PPPPPPP----PPPS-TT-EEEE--TTT-HHHHHHHHHHHHHTT-EE-SS--TT--EEEESS--HHHHHHHHHHHHTTS-TTPPPPEEEEHHHHHHHHHHTSPPP--GGGB--------S--------SSGGGS-B-SS-TTHHHHHHHHHHHHHHHHTT-HHHHHHHHHHHHHHHT-SS---SGGGGTT-TT--HHHHHHHHHHHHHSS-HHHHHHHH-HHHHHHHHH-SS--------TT-TT--SS-S--SEEEEEEEEEEPPTT---SS------SEEEEEEEEEE--GGGHHHHHHHHH--HHHHHHHHHHHHHHH--EEETTEEEETTTTEEPP-SSHHHHHHHTT-----GGGB--